Protein AF-A0A938NKF5-F1 (afdb_monomer_lite)

pLDDT: mean 77.31, std 15.61, range [36.34, 95.19]

Secondary structure (DSSP, 8-state):
-----------------THHHHHHHHHHHHHHHHHHHHHHHHHHHTTS-SHHHHTS-STT--S-TT---THHHHHHHHHHHHHHHHHHHHH-SEEEEEETTTTEEEEEETTEEEEEEE-S-----HHHHHHHTSHHHHHHHTSPPPEEEEEESS-------PPPPSSHHHHHHT---------PPPEEEEEETTTEEEEEE-SSPPPHHHHHHHHHHHHHHHHHHHHHHHHHHHTT-PPPP-

Sequence (242 aa):
MAEPRESLRQAPRRAGGRGGLWRWALGLLALLVLALLPVAAAYQLGIREPVAKVLAPAGPEAPDAAAPRGEALRLILDEAFWKARLELSGRGAPCLALDLVDSLALIEVRGVAVRRCRIQAIDRSALLARRLERREFRERLARPFGIVEELATLPKEPIRVEVAPRDTLEAKQLGPRNFEPEAPDLFYILRIDGGLTLDLRQIEPPAEAAKALEDSLRWHSRRTEAWSAFTKLVQRQLPAHP

Radius of gyration: 32.73 Å; chains: 1; bounding box: 51×128×80 Å

Foldseek 3Di:
DDDDDDDPPDDDDPPDPPVPVVVVVVVVVVVVCVVCVVVVVCVVVVVPDDVVVLVPDPDPPPLPPPQDDDPRLVVLLVQLLVLQLQVQLVVQDWDWRADPPQQKIFTDGSSHGPDIDGHPDDDDDPVVVVLSSDPVSSNVSSHHKDFPDKDWPDDPDPPPPDDDDPDPVVVVVVDDDDDDPPPQFTWMWTQIPPGDIDTDGDPPDGDPVNVVVVVVSVVVVVVVVVVVVVVCVVVVPPPDDD

Structure (mmCIF, N/CA/C/O backbone):
data_AF-A0A938NKF5-F1
#
_entry.id   AF-A0A938NKF5-F1
#
loop_
_atom_site.group_PDB
_atom_site.id
_atom_site.type_symbol
_atom_site.label_atom_id
_atom_site.label_alt_id
_atom_site.label_comp_id
_atom_site.label_asym_id
_atom_site.label_entity_id
_atom_site.label_seq_id
_atom_site.pdbx_PDB_ins_code
_atom_site.Cartn_x
_atom_site.Cartn_y
_atom_site.Cartn_z
_atom_site.occupancy
_atom_site.B_iso_or_equiv
_atom_site.auth_seq_id
_atom_site.auth_comp_id
_atom_site.auth_asym_id
_atom_site.auth_atom_id
_atom_site.pdbx_PDB_model_num
ATOM 1 N N . MET A 1 1 ? 0.814 106.930 -43.306 1.00 42.22 1 MET A N 1
ATOM 2 C CA . MET A 1 1 ? 0.027 106.996 -42.057 1.00 42.22 1 MET A CA 1
ATOM 3 C C . MET A 1 1 ? -0.752 105.694 -41.923 1.00 42.22 1 MET A C 1
ATOM 5 O O . MET A 1 1 ? -1.336 105.312 -42.924 1.00 42.22 1 MET A O 1
ATOM 9 N N . ALA A 1 2 ? -0.659 105.063 -40.738 1.00 45.09 2 ALA A N 1
ATOM 10 C CA . ALA A 1 2 ? -1.523 104.042 -40.094 1.00 45.09 2 ALA A CA 1
ATOM 11 C C . ALA A 1 2 ? -2.006 102.833 -40.941 1.00 45.09 2 ALA A C 1
ATOM 13 O O . ALA A 1 2 ? -2.715 103.027 -41.914 1.00 45.09 2 ALA A O 1
ATOM 14 N N . GLU A 1 3 ? -1.584 101.576 -40.723 1.00 46.59 3 GLU A N 1
ATOM 15 C CA . GLU A 1 3 ? -1.880 100.578 -39.647 1.00 46.59 3 GLU A CA 1
ATOM 16 C C . GLU A 1 3 ? -2.517 99.325 -40.330 1.00 46.59 3 GLU A C 1
ATOM 18 O O . GLU A 1 3 ? -2.891 99.424 -41.497 1.00 46.59 3 GLU A O 1
ATOM 23 N N . PRO A 1 4 ? -2.720 98.155 -39.686 1.00 60.59 4 PRO A N 1
ATOM 24 C CA . PRO A 1 4 ? -1.784 97.302 -38.955 1.00 60.59 4 PRO A CA 1
ATOM 25 C C . PRO A 1 4 ? -1.738 95.859 -39.538 1.00 60.59 4 PRO A C 1
ATOM 27 O O . PRO A 1 4 ? -2.669 95.372 -40.174 1.00 60.59 4 PRO A O 1
ATOM 30 N N . ARG A 1 5 ? -0.633 95.135 -39.310 1.00 52.03 5 ARG A N 1
ATOM 31 C CA . ARG A 1 5 ? -0.463 93.719 -39.695 1.00 52.03 5 ARG A CA 1
ATOM 32 C C . ARG A 1 5 ? -1.021 92.794 -38.605 1.00 52.03 5 ARG A C 1
ATOM 34 O O . ARG A 1 5 ? -0.410 92.663 -37.546 1.00 52.03 5 ARG A O 1
ATOM 41 N N . GLU A 1 6 ? -2.135 92.118 -38.884 1.00 57.12 6 GLU A N 1
ATOM 42 C CA . GLU A 1 6 ? -2.657 91.006 -38.079 1.00 57.12 6 GLU A CA 1
ATOM 43 C C . GLU A 1 6 ? -1.712 89.798 -38.149 1.00 57.12 6 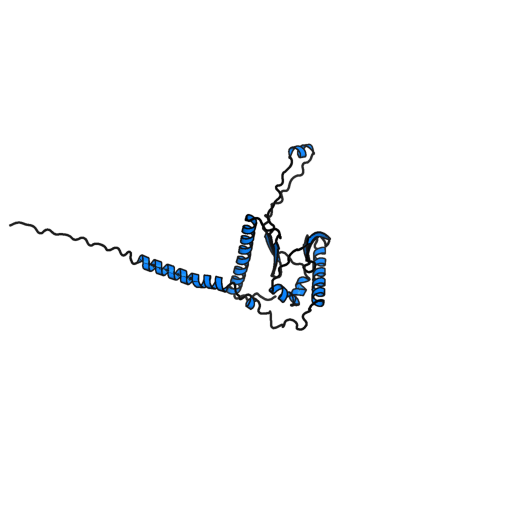GLU A C 1
ATOM 45 O O . GLU A 1 6 ? -1.499 89.182 -39.194 1.00 57.12 6 GLU A O 1
ATOM 50 N N . SER A 1 7 ? -1.120 89.459 -37.006 1.00 55.47 7 SER A N 1
ATOM 51 C CA . SER A 1 7 ? -0.248 88.300 -36.836 1.00 55.47 7 SER A CA 1
ATOM 52 C C . SER A 1 7 ? -1.051 87.118 -36.291 1.00 55.47 7 SER A C 1
ATOM 54 O O . SER A 1 7 ? -1.176 86.913 -35.085 1.00 55.47 7 SER A O 1
ATOM 56 N N . LEU A 1 8 ? -1.582 86.301 -37.202 1.00 55.25 8 LEU A N 1
ATOM 57 C CA . LEU A 1 8 ? -2.125 84.977 -36.891 1.00 55.25 8 LEU A CA 1
ATOM 58 C C . LEU A 1 8 ? -0.989 84.046 -36.435 1.00 55.25 8 LEU A C 1
ATOM 60 O O . LEU A 1 8 ? -0.342 83.367 -37.231 1.00 55.25 8 LEU A O 1
ATOM 64 N N . ARG A 1 9 ? -0.742 84.009 -35.121 1.00 52.16 9 ARG A N 1
ATOM 65 C CA . ARG A 1 9 ? 0.078 82.980 -34.472 1.00 52.16 9 ARG A CA 1
ATOM 66 C C . ARG A 1 9 ? -0.645 81.634 -34.560 1.00 52.16 9 ARG A C 1
ATOM 68 O O . ARG A 1 9 ? -1.523 81.336 -33.757 1.00 52.16 9 ARG A O 1
ATOM 75 N N . GLN A 1 10 ? -0.254 80.805 -35.522 1.00 57.12 10 GLN A N 1
ATOM 76 C CA . GLN A 1 10 ? -0.610 79.388 -35.529 1.00 57.12 10 GLN A CA 1
ATOM 77 C C . GLN A 1 10 ? 0.180 78.663 -34.429 1.00 57.12 10 GLN A C 1
ATOM 79 O O . GLN A 1 10 ? 1.409 78.616 -34.450 1.00 57.12 10 GLN A O 1
ATOM 84 N N . ALA A 1 11 ? -0.533 78.107 -33.450 1.00 58.41 11 ALA A N 1
ATOM 85 C CA . ALA A 1 11 ? 0.041 77.233 -32.433 1.00 58.41 11 ALA A CA 1
ATOM 86 C C . ALA A 1 11 ? 0.381 75.852 -33.037 1.00 58.41 11 ALA A C 1
ATOM 88 O O . ALA A 1 11 ? -0.430 75.299 -33.788 1.00 58.41 11 ALA A O 1
ATOM 89 N N . PRO A 1 12 ? 1.535 75.245 -32.701 1.00 62.09 12 PRO A N 1
ATOM 90 C CA . PRO A 1 12 ? 1.884 73.922 -33.199 1.00 62.09 12 PRO A CA 1
ATOM 91 C C . PRO A 1 12 ? 0.992 72.849 -32.556 1.00 62.09 12 PRO A C 1
ATOM 93 O O . PRO A 1 12 ? 1.054 72.592 -31.351 1.00 62.09 12 PRO A O 1
ATOM 96 N N . ARG A 1 13 ? 0.173 72.182 -33.378 1.00 54.97 13 ARG A N 1
ATOM 97 C CA . ARG A 1 13 ? -0.547 70.958 -33.003 1.00 54.97 13 ARG A CA 1
ATOM 98 C C . ARG A 1 13 ? 0.471 69.852 -32.704 1.00 54.97 13 ARG A C 1
ATOM 100 O O . ARG A 1 13 ? 1.030 69.252 -33.617 1.00 54.97 13 ARG A O 1
ATOM 107 N N . ARG A 1 14 ? 0.699 69.556 -31.421 1.00 54.12 14 ARG A N 1
ATOM 108 C CA . ARG A 1 14 ? 1.416 68.346 -30.988 1.00 54.12 14 ARG A CA 1
ATOM 109 C C . ARG A 1 14 ? 0.570 67.117 -31.330 1.00 54.12 14 ARG A C 1
ATOM 111 O O . ARG A 1 14 ? -0.369 66.782 -30.613 1.00 54.12 14 ARG A O 1
ATOM 118 N N . ALA A 1 15 ? 0.907 66.447 -32.429 1.00 57.97 15 ALA A N 1
ATOM 119 C CA . ALA A 1 15 ? 0.403 65.119 -32.752 1.00 57.97 15 ALA A CA 1
ATOM 120 C C . ALA A 1 15 ? 0.966 64.112 -31.731 1.00 57.97 15 ALA A C 1
ATOM 122 O O . ALA A 1 15 ? 2.129 63.719 -31.789 1.00 57.97 15 ALA A O 1
ATOM 123 N N . GLY A 1 16 ? 0.150 63.751 -30.739 1.00 57.25 16 GLY A N 1
ATOM 124 C CA . GLY A 1 16 ? 0.502 62.778 -29.708 1.00 57.25 16 GLY A CA 1
ATOM 125 C C . GLY A 1 16 ? 0.668 61.375 -30.293 1.00 57.25 16 GLY A C 1
ATOM 126 O O . GLY A 1 16 ? -0.296 60.766 -30.758 1.00 57.25 16 GLY A O 1
ATOM 127 N N . GLY A 1 17 ? 1.895 60.854 -30.244 1.00 61.59 17 GLY A N 1
ATOM 128 C CA . GLY A 1 17 ? 2.278 59.520 -30.706 1.00 61.59 17 GLY A CA 1
ATOM 129 C C . GLY A 1 17 ? 1.694 58.383 -29.862 1.00 61.59 17 GLY A C 1
ATOM 130 O O . GLY A 1 17 ? 2.400 57.760 -29.077 1.00 61.59 17 GLY A O 1
ATOM 131 N N . ARG A 1 18 ? 0.412 58.054 -30.062 1.00 59.78 18 ARG A N 1
ATOM 132 C CA . ARG A 1 18 ? -0.216 56.839 -29.498 1.00 59.78 18 ARG A CA 1
ATOM 133 C C . ARG A 1 18 ? 0.175 55.544 -30.227 1.00 59.78 18 ARG A C 1
ATOM 135 O O . ARG A 1 18 ? -0.069 54.461 -29.707 1.00 59.78 18 ARG A O 1
ATOM 142 N N . GLY A 1 19 ? 0.827 55.635 -31.390 1.00 61.00 19 GLY A N 1
ATOM 143 C CA . GLY A 1 19 ? 1.237 54.471 -32.190 1.00 61.00 19 GLY A CA 1
ATOM 144 C C . GLY A 1 19 ? 2.423 53.673 -31.628 1.00 61.00 19 GLY A C 1
ATOM 145 O O . GLY A 1 19 ? 2.645 52.541 -32.047 1.00 61.00 19 GLY A O 1
ATOM 146 N N . GLY A 1 20 ? 3.184 54.229 -30.677 1.00 69.31 20 GLY A N 1
ATOM 147 C CA . GLY A 1 20 ? 4.332 53.538 -30.079 1.00 69.31 20 GLY A CA 1
ATOM 148 C C . GLY A 1 20 ? 3.922 52.436 -29.101 1.00 69.31 20 GLY A C 1
ATOM 149 O O . GLY A 1 20 ? 4.408 51.313 -29.194 1.00 69.31 20 GLY A O 1
ATOM 150 N N . LEU A 1 21 ? 2.981 52.732 -28.202 1.00 76.12 21 LEU A N 1
ATOM 151 C CA . LEU A 1 21 ? 2.588 51.838 -27.102 1.00 76.12 21 LEU A CA 1
ATOM 152 C C . LEU A 1 21 ? 2.004 50.502 -27.586 1.00 76.12 21 LEU A C 1
ATOM 154 O O . LEU A 1 21 ? 2.306 49.457 -27.017 1.00 76.12 21 LEU A O 1
ATOM 158 N N . TRP A 1 22 ? 1.239 50.515 -28.680 1.00 80.25 22 TRP A N 1
ATOM 159 C CA . TRP A 1 22 ? 0.664 49.298 -29.263 1.00 80.25 22 TRP A CA 1
ATOM 160 C C . TRP A 1 22 ? 1.719 48.341 -29.831 1.00 80.25 22 TRP A C 1
ATOM 162 O O . TRP A 1 22 ? 1.562 47.125 -29.736 1.00 80.25 22 TRP A O 1
ATOM 172 N N . ARG A 1 23 ? 2.826 48.870 -30.369 1.00 84.19 23 ARG A N 1
ATOM 173 C CA . ARG A 1 23 ? 3.926 48.043 -30.894 1.00 84.19 23 ARG A CA 1
ATOM 174 C C . ARG A 1 23 ? 4.676 47.335 -29.765 1.00 84.19 23 ARG A C 1
ATOM 176 O O . ARG A 1 23 ? 5.036 46.173 -29.915 1.00 84.19 23 ARG A O 1
ATOM 183 N N . TRP A 1 24 ? 4.841 48.001 -28.621 1.00 86.00 24 TRP A N 1
ATOM 184 C CA . TRP A 1 24 ? 5.441 47.399 -27.427 1.00 86.00 24 TRP A CA 1
ATOM 185 C C . TRP A 1 24 ? 4.532 46.350 -26.780 1.00 86.00 24 TRP A C 1
ATOM 187 O O . TRP A 1 24 ? 5.012 45.280 -26.411 1.00 86.00 24 TRP A O 1
ATOM 197 N N . ALA A 1 25 ? 3.222 46.608 -26.705 1.00 87.38 25 ALA A N 1
ATOM 198 C CA . ALA A 1 25 ? 2.257 45.650 -26.166 1.00 87.38 25 ALA A CA 1
ATOM 199 C C . ALA A 1 25 ? 2.187 44.356 -27.000 1.00 87.38 25 ALA A C 1
ATOM 201 O O . ALA A 1 25 ? 2.213 43.261 -26.441 1.00 87.38 25 ALA A O 1
ATOM 202 N N . LEU A 1 26 ? 2.175 44.471 -28.334 1.00 91.69 26 LEU A N 1
ATOM 203 C CA . LEU A 1 26 ? 2.216 43.314 -29.236 1.00 91.69 26 LEU A CA 1
ATOM 204 C C . LEU A 1 26 ? 3.535 42.538 -29.123 1.00 91.69 26 LEU A C 1
ATOM 206 O O . LEU A 1 26 ? 3.519 41.308 -29.128 1.00 91.69 26 LEU A O 1
ATOM 210 N N . GLY A 1 27 ? 4.661 43.241 -28.966 1.00 92.69 27 GLY A N 1
ATOM 211 C CA . GLY A 1 27 ? 5.963 42.612 -28.737 1.00 92.69 27 GLY A CA 1
ATOM 212 C C . GLY A 1 27 ? 6.001 41.794 -27.444 1.00 92.69 27 GLY A C 1
ATOM 213 O O . GLY A 1 27 ? 6.431 40.645 -27.461 1.00 92.69 27 GLY A O 1
ATOM 214 N N . LEU A 1 28 ? 5.488 42.347 -26.341 1.00 92.81 28 LEU A N 1
ATOM 215 C CA . LEU A 1 28 ? 5.396 41.653 -25.051 1.00 92.81 28 LEU A CA 1
ATOM 216 C C . LEU A 1 28 ? 4.473 40.433 -25.107 1.00 92.81 28 LEU A C 1
ATOM 218 O O . LEU A 1 28 ? 4.832 39.379 -24.585 1.00 92.81 28 LEU A O 1
ATOM 222 N N . LEU A 1 29 ? 3.319 40.547 -25.771 1.00 93.81 29 LEU A N 1
ATOM 223 C CA . LEU A 1 29 ? 2.393 39.428 -25.943 1.00 93.81 29 LEU A CA 1
ATOM 224 C C . LEU A 1 29 ? 3.037 38.293 -26.753 1.00 93.81 29 LEU A C 1
ATOM 226 O O . LEU A 1 29 ? 2.958 37.136 -26.351 1.00 93.81 29 LEU A O 1
ATOM 230 N N . ALA A 1 30 ? 3.715 38.615 -27.858 1.00 93.00 30 ALA A N 1
ATOM 231 C CA . ALA A 1 30 ? 4.409 37.624 -28.677 1.00 93.00 30 ALA A CA 1
ATOM 232 C C . ALA A 1 30 ? 5.522 36.913 -27.892 1.00 93.00 30 ALA A C 1
ATOM 234 O O . ALA A 1 30 ? 5.669 35.698 -27.997 1.00 93.00 30 ALA A O 1
ATOM 235 N N . LEU A 1 31 ? 6.263 37.648 -27.059 1.00 93.19 31 LEU A N 1
ATOM 236 C CA . LEU A 1 31 ? 7.330 37.097 -26.22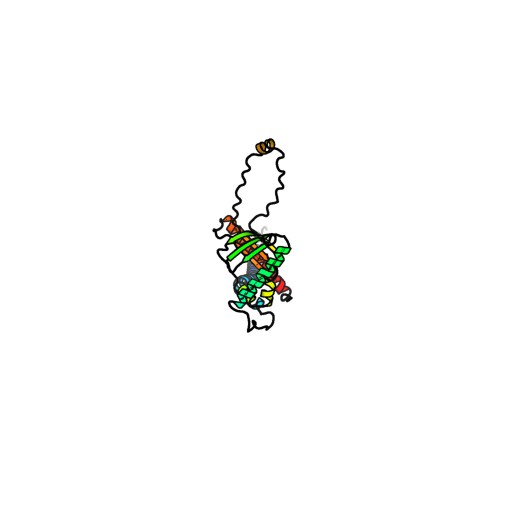1 1.00 93.19 31 LEU A CA 1
ATOM 237 C C . LEU A 1 31 ? 6.769 36.196 -25.110 1.00 93.19 31 LEU A C 1
ATOM 239 O O . LEU A 1 31 ? 7.326 35.138 -24.832 1.00 93.19 31 LEU A O 1
ATOM 243 N N . LEU A 1 32 ? 5.624 36.567 -24.535 1.00 93.00 32 LEU A N 1
ATOM 244 C CA . LEU A 1 32 ? 4.921 35.773 -23.528 1.00 93.00 32 LEU A CA 1
ATOM 245 C C . LEU A 1 32 ? 4.334 34.487 -24.132 1.00 93.00 32 LEU A C 1
ATOM 247 O O . LEU A 1 32 ? 4.483 33.416 -23.550 1.00 93.00 32 LEU A O 1
ATOM 251 N N . VAL A 1 33 ? 3.748 34.558 -25.332 1.00 92.00 33 VAL A N 1
ATOM 252 C CA . VAL A 1 33 ? 3.285 33.374 -26.076 1.00 92.00 33 VAL A CA 1
ATOM 253 C C . VAL A 1 33 ? 4.461 32.467 -26.440 1.00 92.00 33 VAL A C 1
ATOM 255 O O . VAL A 1 33 ? 4.372 31.261 -26.229 1.00 92.00 33 VAL A O 1
ATOM 258 N N . LEU A 1 34 ? 5.580 33.024 -26.913 1.00 93.31 34 LEU A N 1
ATOM 259 C CA . LEU A 1 34 ? 6.784 32.256 -27.243 1.00 93.31 34 LEU A CA 1
ATOM 260 C C . LEU A 1 34 ? 7.393 31.579 -26.004 1.00 93.31 34 LEU A C 1
ATOM 262 O O . LEU A 1 34 ? 7.865 30.450 -26.102 1.00 93.31 34 LEU A O 1
ATOM 266 N N . ALA A 1 35 ? 7.341 32.230 -24.838 1.00 86.00 35 ALA A N 1
ATOM 267 C CA . ALA A 1 35 ? 7.795 31.663 -23.568 1.00 86.00 35 ALA A CA 1
ATOM 268 C C . ALA A 1 35 ? 6.852 30.572 -23.026 1.00 86.00 35 ALA A C 1
ATOM 270 O O . ALA A 1 35 ? 7.311 29.613 -22.407 1.00 86.00 35 ALA A O 1
ATOM 271 N N . LEU A 1 36 ? 5.543 30.680 -23.279 1.00 89.12 36 LEU A N 1
ATOM 272 C CA . LEU A 1 36 ? 4.549 29.678 -22.876 1.00 89.12 36 LEU A CA 1
ATOM 273 C C . LEU A 1 36 ? 4.463 28.486 -23.836 1.00 89.12 36 LEU A C 1
ATOM 275 O O . LEU A 1 36 ? 4.064 27.402 -23.418 1.00 89.12 36 LEU A O 1
ATOM 279 N N . LEU A 1 37 ? 4.855 28.649 -25.099 1.00 88.81 37 LEU A N 1
ATOM 280 C CA . LEU A 1 37 ? 4.826 27.594 -26.113 1.00 88.81 37 LEU A CA 1
ATOM 281 C C . LEU A 1 37 ? 5.621 26.331 -25.725 1.00 88.81 37 LEU A C 1
ATOM 283 O O . LEU A 1 37 ? 5.056 25.245 -25.844 1.00 88.81 37 LEU A O 1
ATOM 287 N N . PRO A 1 38 ? 6.863 26.406 -25.199 1.00 77.88 38 PRO A N 1
ATOM 288 C CA . PRO A 1 38 ? 7.573 25.221 -24.721 1.00 77.88 38 PRO A CA 1
ATOM 289 C C . PRO A 1 38 ? 6.936 24.621 -23.463 1.00 77.88 38 PRO A C 1
ATOM 291 O O . PRO A 1 38 ? 7.005 23.410 -23.286 1.00 77.88 38 PRO A O 1
ATOM 294 N N . VAL A 1 39 ? 6.274 25.420 -22.616 1.00 79.69 39 VAL A N 1
ATOM 295 C CA . VAL A 1 39 ? 5.549 24.921 -21.433 1.00 79.69 39 VAL A CA 1
ATOM 296 C C . VAL A 1 39 ? 4.303 24.145 -21.858 1.00 79.69 39 VAL A C 1
ATOM 298 O O . VAL A 1 39 ? 4.078 23.041 -21.373 1.00 79.69 39 VAL A O 1
ATOM 301 N N . ALA A 1 40 ? 3.528 24.672 -22.806 1.00 79.31 40 ALA A N 1
ATOM 302 C CA . ALA A 1 40 ? 2.361 23.999 -23.368 1.00 79.31 40 ALA A CA 1
ATOM 303 C C . ALA A 1 40 ? 2.755 22.761 -24.190 1.00 79.31 40 ALA A C 1
ATOM 305 O O . ALA A 1 40 ? 2.121 21.716 -24.063 1.00 79.31 40 ALA A O 1
ATOM 306 N N . ALA A 1 41 ? 3.836 22.840 -24.973 1.00 76.31 41 ALA A N 1
ATOM 307 C CA . ALA A 1 41 ? 4.392 21.697 -25.689 1.00 76.31 41 ALA A CA 1
ATOM 308 C C . ALA A 1 41 ? 4.893 20.624 -24.713 1.00 76.31 41 ALA A C 1
ATOM 310 O O . ALA A 1 41 ? 4.587 19.455 -24.907 1.00 76.31 41 ALA A O 1
ATOM 311 N N . ALA A 1 42 ? 5.572 20.997 -23.624 1.00 67.62 42 ALA A N 1
ATOM 312 C CA . ALA A 1 42 ? 5.948 20.073 -22.555 1.00 67.62 42 ALA A CA 1
ATOM 313 C C . ALA A 1 42 ? 4.728 19.502 -21.819 1.00 67.62 42 ALA A C 1
ATOM 315 O O . ALA A 1 42 ? 4.775 18.362 -21.376 1.00 67.62 42 ALA A O 1
ATOM 316 N N . TYR A 1 43 ? 3.621 20.240 -21.727 1.00 73.12 43 TYR A N 1
ATOM 317 C CA . TYR A 1 43 ? 2.368 19.740 -21.161 1.00 73.12 43 TYR A CA 1
ATOM 318 C C . TYR A 1 43 ? 1.682 18.723 -22.088 1.00 73.12 43 TYR A C 1
ATOM 320 O O . TYR A 1 43 ? 1.176 17.706 -21.621 1.00 73.12 43 TYR A O 1
ATOM 328 N N . GLN A 1 44 ? 1.705 18.955 -23.407 1.00 68.50 44 GLN A N 1
ATOM 329 C CA . GLN A 1 44 ? 1.125 18.038 -24.396 1.00 68.50 44 GLN A CA 1
ATOM 330 C C . GLN A 1 44 ? 2.009 16.812 -24.673 1.00 68.50 44 GLN A C 1
ATOM 332 O O . GLN A 1 44 ? 1.497 15.701 -24.798 1.00 68.50 44 GLN A O 1
ATOM 337 N N . LEU A 1 45 ? 3.332 16.983 -24.726 1.00 58.03 45 LEU A N 1
ATOM 338 C CA . LEU A 1 45 ? 4.305 15.895 -24.898 1.00 58.03 45 LEU A CA 1
ATOM 339 C C . LEU A 1 45 ? 4.577 15.151 -23.578 1.00 58.03 45 LEU A C 1
ATOM 341 O O . LEU A 1 45 ? 4.850 13.953 -23.590 1.00 58.03 45 LEU A O 1
ATOM 345 N N . GLY A 1 46 ? 4.429 15.816 -22.430 1.00 49.94 46 GLY A N 1
ATOM 346 C CA . GLY A 1 46 ? 4.685 15.271 -21.091 1.00 49.94 46 GLY A CA 1
ATOM 347 C C . GLY A 1 46 ? 3.665 14.249 -20.585 1.00 49.94 46 GLY A C 1
ATOM 348 O O . GLY A 1 46 ? 3.863 13.697 -19.506 1.00 49.94 46 GLY A O 1
ATOM 349 N N . ILE A 1 47 ? 2.611 13.948 -21.354 1.00 53.31 47 ILE A N 1
ATOM 350 C CA . ILE A 1 47 ? 1.648 12.875 -21.041 1.00 53.31 47 ILE A CA 1
ATOM 351 C C . ILE A 1 47 ? 1.927 11.597 -21.867 1.00 53.31 47 ILE A C 1
ATOM 353 O O . ILE A 1 47 ? 1.306 10.564 -21.626 1.00 53.31 47 ILE A O 1
ATOM 357 N N . ARG A 1 48 ? 2.899 11.592 -22.800 1.00 46.16 48 ARG A N 1
ATOM 358 C CA . ARG A 1 48 ? 3.190 10.415 -23.652 1.00 46.16 48 ARG A CA 1
ATOM 359 C C . ARG A 1 48 ? 4.648 9.922 -23.680 1.00 46.16 48 ARG A C 1
ATOM 361 O O . ARG A 1 48 ? 5.019 9.241 -24.622 1.00 46.16 48 ARG A O 1
ATOM 368 N N . GLU A 1 49 ? 5.384 10.139 -22.584 1.00 47.12 49 GLU A N 1
ATOM 369 C CA . GLU A 1 49 ? 6.679 9.524 -22.185 1.00 47.12 49 GLU A CA 1
ATOM 370 C C . GLU A 1 49 ? 7.927 10.429 -22.251 1.00 47.12 49 GLU A C 1
ATOM 372 O O . GLU A 1 49 ? 8.164 11.120 -23.239 1.00 47.12 49 GLU A O 1
ATOM 377 N N . PRO A 1 50 ? 8.732 10.435 -21.161 1.00 44.12 50 PRO A N 1
ATOM 378 C CA . PRO A 1 50 ? 9.729 9.382 -20.950 1.00 44.12 50 PRO A CA 1
ATOM 379 C C . PRO A 1 50 ? 9.669 8.755 -19.544 1.00 44.12 50 PRO A C 1
ATOM 381 O O . PRO A 1 50 ? 10.666 8.741 -18.824 1.00 44.12 50 PRO A O 1
ATOM 384 N N . VAL A 1 51 ? 8.539 8.149 -19.159 1.00 48.34 51 VAL A N 1
ATOM 385 C CA . VAL A 1 51 ? 8.593 7.132 -18.091 1.00 48.34 51 VAL A CA 1
ATOM 386 C C . VAL A 1 51 ? 9.379 5.912 -18.588 1.00 48.34 51 VAL A C 1
ATOM 388 O O . VAL A 1 51 ? 10.145 5.357 -17.810 1.00 48.34 51 VAL A O 1
ATOM 391 N N . ALA A 1 52 ? 9.348 5.584 -19.889 1.00 44.78 52 ALA A N 1
ATOM 392 C CA . ALA A 1 52 ? 10.184 4.533 -20.480 1.00 44.78 52 ALA A CA 1
ATOM 393 C C . ALA A 1 52 ? 11.706 4.730 -20.346 1.00 44.78 52 ALA A C 1
ATOM 395 O O . ALA A 1 52 ? 12.429 3.738 -20.356 1.00 44.78 52 ALA A O 1
ATOM 396 N N . LYS A 1 53 ? 12.222 5.960 -20.186 1.00 41.16 53 LYS A N 1
ATOM 397 C CA . LYS A 1 53 ? 13.678 6.198 -20.043 1.00 41.16 53 LYS A CA 1
ATOM 398 C C . LYS A 1 53 ? 14.157 6.309 -18.594 1.00 41.16 53 LYS A C 1
ATOM 400 O O . LYS A 1 53 ? 15.310 5.997 -18.326 1.00 41.16 53 LYS A O 1
ATOM 405 N N . VAL A 1 54 ? 13.262 6.626 -17.655 1.00 45.00 54 VAL A N 1
ATOM 406 C CA . VAL A 1 54 ? 13.449 6.313 -16.219 1.00 45.00 54 VAL A CA 1
ATOM 407 C C . VAL A 1 54 ? 13.309 4.795 -15.974 1.00 45.00 54 VAL A C 1
ATOM 409 O O . VAL A 1 54 ? 13.725 4.277 -14.943 1.00 45.00 54 VAL A O 1
ATOM 412 N N . LEU A 1 55 ? 12.776 4.073 -16.968 1.00 47.84 55 LEU A N 1
ATOM 413 C CA . LEU A 1 55 ? 12.694 2.617 -17.078 1.00 47.84 55 LEU A CA 1
ATOM 414 C C . LEU A 1 55 ? 13.837 1.966 -17.875 1.00 47.84 55 LEU A C 1
ATOM 416 O O . LEU A 1 55 ? 13.699 0.812 -18.285 1.00 47.84 55 LEU A O 1
ATOM 420 N N . ALA A 1 56 ? 14.965 2.648 -18.088 1.00 38.81 56 ALA A N 1
ATOM 421 C CA . ALA A 1 56 ? 16.171 1.916 -18.457 1.00 38.81 56 ALA A CA 1
ATOM 422 C C . ALA A 1 56 ? 16.503 0.960 -17.291 1.00 38.81 56 ALA A C 1
ATOM 424 O O . ALA A 1 56 ? 16.560 1.410 -16.142 1.00 38.81 56 ALA A O 1
ATOM 425 N N . PRO A 1 57 ? 16.619 -0.357 -17.532 1.00 42.97 57 PRO A N 1
ATOM 426 C CA . PRO A 1 57 ? 16.931 -1.304 -16.475 1.00 42.97 57 PRO A CA 1
ATOM 427 C C . PRO A 1 57 ? 18.237 -0.889 -15.795 1.00 42.97 57 PRO A C 1
ATOM 429 O O . PRO A 1 57 ? 19.197 -0.506 -16.459 1.00 42.97 57 PRO A O 1
ATOM 432 N N . ALA A 1 58 ? 18.236 -0.929 -14.462 1.00 46.84 58 ALA A N 1
ATOM 433 C CA . ALA A 1 58 ? 19.455 -0.992 -13.674 1.00 46.84 58 ALA A CA 1
ATOM 434 C C . ALA A 1 58 ? 20.341 -2.095 -14.273 1.00 46.84 58 ALA A C 1
ATOM 436 O O . ALA A 1 58 ? 19.985 -3.263 -14.181 1.00 46.84 58 ALA A O 1
ATOM 437 N N . GLY A 1 59 ? 21.407 -1.699 -14.971 1.00 48.44 59 GLY A N 1
ATOM 438 C CA . GLY A 1 59 ? 22.333 -2.600 -15.655 1.00 48.44 59 GLY A CA 1
ATOM 439 C C . GLY A 1 59 ? 21.724 -3.467 -16.776 1.00 48.44 59 GLY A C 1
ATOM 440 O O . GLY A 1 59 ? 20.512 -3.666 -16.870 1.00 48.44 59 GLY A O 1
ATOM 441 N N . PRO A 1 60 ? 22.564 -4.039 -17.652 1.00 46.56 60 PRO A N 1
ATOM 442 C CA . PRO A 1 60 ? 22.195 -5.173 -18.487 1.00 46.56 60 PRO A CA 1
ATOM 443 C C . PRO A 1 60 ? 22.171 -6.457 -17.643 1.00 46.56 60 PRO A C 1
ATOM 445 O O . PRO A 1 60 ? 22.741 -7.466 -18.042 1.00 46.56 60 PRO A O 1
ATOM 448 N N . GLU A 1 61 ? 21.532 -6.449 -16.473 1.00 51.31 61 GLU A N 1
ATOM 449 C CA . GLU A 1 61 ? 21.071 -7.714 -15.918 1.00 51.31 61 GLU A CA 1
ATOM 450 C C . GLU A 1 61 ? 19.763 -8.003 -16.633 1.00 51.31 61 GLU A C 1
ATOM 452 O O . GLU A 1 61 ? 18.716 -7.400 -16.380 1.00 51.31 61 GLU A O 1
ATOM 457 N N . ALA A 1 62 ? 19.885 -8.839 -17.667 1.00 53.09 62 ALA A N 1
ATOM 458 C CA . ALA A 1 62 ? 18.756 -9.388 -18.388 1.00 53.09 62 ALA A CA 1
ATOM 459 C C . ALA A 1 62 ? 17.679 -9.814 -17.375 1.00 53.09 62 ALA A C 1
ATOM 461 O O . ALA A 1 62 ? 18.042 -10.285 -16.294 1.00 53.09 62 ALA A O 1
ATOM 462 N N . PRO A 1 63 ? 16.372 -9.670 -17.688 1.00 54.00 63 PRO A N 1
ATOM 463 C CA . PRO A 1 63 ? 15.360 -10.376 -16.910 1.00 54.00 63 PRO A CA 1
ATOM 464 C C . PRO A 1 63 ? 15.864 -11.804 -16.767 1.00 54.00 63 PRO A C 1
ATOM 466 O O . PRO A 1 63 ? 16.164 -12.414 -17.798 1.00 54.00 63 PRO A O 1
ATOM 469 N N . ASP A 1 64 ? 16.076 -12.248 -15.520 1.00 56.91 64 ASP A N 1
ATOM 470 C CA . ASP A 1 64 ? 16.676 -13.547 -15.223 1.00 56.91 64 ASP A CA 1
ATOM 471 C C . ASP A 1 64 ? 16.073 -14.534 -16.218 1.00 56.91 64 ASP A C 1
ATOM 473 O O . ASP A 1 64 ? 14.849 -14.675 -16.281 1.00 56.91 64 ASP A O 1
ATOM 477 N N . ALA A 1 65 ? 16.884 -15.150 -17.082 1.00 58.94 65 ALA A N 1
ATOM 478 C CA . ALA A 1 65 ? 16.339 -16.038 -18.113 1.00 58.94 65 ALA A CA 1
ATOM 479 C C . ALA A 1 65 ? 15.538 -17.194 -17.469 1.00 58.94 65 ALA A C 1
ATOM 481 O O . ALA A 1 65 ? 14.675 -17.797 -18.104 1.00 58.94 65 ALA A O 1
ATOM 482 N N . ALA A 1 66 ? 15.787 -17.429 -16.174 1.00 66.75 66 ALA A N 1
ATOM 483 C CA . ALA A 1 66 ? 15.085 -18.322 -15.267 1.00 66.75 66 ALA A CA 1
ATOM 484 C C . ALA A 1 66 ? 14.125 -17.602 -14.290 1.00 66.75 66 ALA A C 1
ATOM 486 O O . ALA A 1 66 ? 13.895 -18.096 -13.185 1.00 66.75 66 ALA A O 1
ATOM 487 N N . ALA A 1 67 ? 13.576 -16.434 -14.642 1.00 69.94 67 ALA A N 1
ATOM 488 C CA . ALA A 1 67 ? 12.626 -15.732 -13.788 1.00 69.94 67 ALA A CA 1
ATOM 489 C C . ALA A 1 67 ? 11.472 -16.688 -13.444 1.00 69.94 67 ALA A C 1
ATOM 491 O O . ALA A 1 67 ? 10.886 -17.287 -14.354 1.00 69.94 67 ALA A O 1
ATOM 492 N N . PRO A 1 68 ? 11.146 -16.862 -12.152 1.00 76.38 68 PRO A N 1
ATOM 493 C CA . PRO A 1 68 ? 10.105 -17.786 -11.744 1.00 76.38 68 PRO A CA 1
ATOM 494 C C . PRO A 1 68 ? 8.782 -17.347 -12.376 1.00 76.38 68 PRO A C 1
ATOM 496 O O . PRO A 1 68 ? 8.413 -16.173 -12.328 1.00 76.38 68 PRO A O 1
ATOM 499 N N . ARG A 1 69 ? 8.079 -18.292 -13.003 1.00 80.50 69 ARG A N 1
ATOM 500 C CA . ARG A 1 69 ? 6.785 -18.069 -13.662 1.00 80.50 69 ARG A CA 1
ATOM 501 C C . ARG A 1 69 ? 5.736 -19.001 -13.074 1.00 80.50 69 ARG A C 1
ATOM 503 O O . ARG A 1 69 ? 6.061 -20.069 -12.562 1.00 80.50 69 ARG A O 1
ATOM 510 N N . GLY A 1 70 ? 4.475 -18.588 -13.172 1.00 86.12 70 GLY A N 1
ATOM 511 C CA . GLY A 1 70 ? 3.338 -19.386 -12.716 1.00 86.12 70 GLY A CA 1
ATOM 512 C C . GLY A 1 70 ? 3.422 -19.712 -11.225 1.00 86.12 70 GLY A C 1
ATOM 513 O O . GLY A 1 70 ? 3.531 -18.815 -10.390 1.00 86.12 70 GLY A O 1
ATOM 514 N N . GLU A 1 71 ? 3.380 -21.000 -10.903 1.00 87.50 71 GLU A N 1
ATOM 515 C CA . GLU A 1 71 ? 3.317 -21.510 -9.531 1.00 87.50 71 GLU A CA 1
ATOM 516 C C . GLU A 1 71 ? 4.561 -21.180 -8.697 1.00 87.50 71 GLU A C 1
ATOM 518 O O . GLU A 1 71 ? 4.433 -20.776 -7.546 1.00 87.50 71 GLU A O 1
ATOM 523 N N . ALA A 1 72 ? 5.759 -21.241 -9.284 1.00 88.56 72 ALA A N 1
ATOM 524 C CA . ALA A 1 72 ? 6.991 -20.907 -8.568 1.00 88.56 72 ALA A CA 1
ATOM 525 C C . ALA A 1 72 ? 6.998 -19.447 -8.089 1.00 88.56 72 ALA A C 1
ATOM 527 O O . ALA A 1 72 ? 7.403 -19.154 -6.967 1.00 88.56 72 ALA A O 1
ATOM 528 N N . LEU A 1 73 ? 6.511 -18.523 -8.926 1.00 87.31 73 LEU A N 1
ATOM 529 C CA . LEU A 1 73 ? 6.391 -17.117 -8.542 1.00 87.31 73 LEU A CA 1
ATOM 530 C C . LEU A 1 73 ? 5.380 -16.944 -7.410 1.00 87.31 73 LEU A C 1
ATOM 532 O O . LEU A 1 73 ? 5.638 -16.187 -6.480 1.00 87.31 73 LEU A O 1
ATOM 536 N N . ARG A 1 74 ? 4.251 -17.655 -7.484 1.00 88.38 74 ARG A N 1
ATOM 537 C CA . ARG A 1 74 ? 3.224 -17.631 -6.443 1.00 88.38 74 ARG A CA 1
ATOM 538 C C . ARG A 1 74 ? 3.788 -18.087 -5.098 1.00 88.38 74 ARG A C 1
ATOM 540 O O . ARG A 1 74 ? 3.659 -17.348 -4.136 1.00 88.38 74 ARG A O 1
ATOM 547 N N . LEU A 1 75 ? 4.489 -19.219 -5.054 1.00 91.06 75 LEU A N 1
ATOM 548 C CA . LEU A 1 75 ? 5.096 -19.735 -3.821 1.00 91.06 75 LEU A CA 1
ATOM 549 C C . LEU A 1 75 ? 6.109 -18.757 -3.212 1.00 91.06 75 LEU A C 1
ATOM 551 O O . LEU A 1 75 ? 6.119 -18.566 -2.001 1.00 91.06 75 LEU A O 1
ATOM 555 N N . ILE A 1 76 ? 6.921 -18.095 -4.044 1.00 90.56 76 ILE A N 1
ATOM 556 C CA . ILE A 1 76 ? 7.871 -17.071 -3.580 1.00 90.56 76 ILE A CA 1
ATOM 557 C C . ILE A 1 76 ? 7.136 -15.865 -2.980 1.00 90.56 76 ILE A C 1
ATOM 559 O O . ILE A 1 76 ? 7.572 -15.316 -1.969 1.00 90.56 76 ILE A O 1
ATOM 563 N N . LEU A 1 77 ? 6.035 -15.429 -3.599 1.00 90.25 77 LEU A N 1
ATOM 564 C CA . LEU A 1 77 ? 5.231 -14.315 -3.093 1.00 90.25 77 LEU A CA 1
ATOM 565 C C . LEU A 1 77 ? 4.486 -14.688 -1.809 1.00 90.25 77 LEU A C 1
ATOM 567 O O . LEU A 1 77 ? 4.453 -13.876 -0.888 1.00 90.25 77 LEU A O 1
ATOM 571 N N . ASP A 1 78 ? 3.957 -15.907 -1.723 1.00 91.50 78 ASP A N 1
ATOM 572 C CA . ASP A 1 78 ? 3.307 -16.426 -0.521 1.00 91.50 78 ASP A CA 1
ATOM 573 C C . ASP A 1 78 ? 4.319 -16.504 0.632 1.00 91.50 78 ASP A C 1
ATOM 575 O O . ASP A 1 78 ? 4.062 -16.013 1.730 1.00 91.50 78 ASP A O 1
ATOM 579 N N . GLU A 1 79 ? 5.516 -17.040 0.384 1.00 93.38 79 GLU A N 1
ATOM 580 C CA . GLU A 1 79 ? 6.596 -17.076 1.373 1.00 93.38 79 GLU A CA 1
ATOM 581 C C . GLU A 1 79 ? 6.985 -15.665 1.843 1.00 93.38 79 GLU A C 1
ATOM 583 O O . GLU A 1 79 ? 7.122 -15.423 3.046 1.00 93.38 79 GLU A O 1
ATOM 588 N N . ALA A 1 80 ? 7.135 -14.721 0.909 1.00 92.25 80 ALA A N 1
ATOM 589 C CA . ALA A 1 80 ? 7.430 -13.326 1.219 1.00 92.25 80 ALA A CA 1
ATOM 590 C C . ALA A 1 80 ? 6.321 -12.688 2.076 1.00 92.25 80 ALA A C 1
ATOM 592 O O . ALA A 1 80 ? 6.615 -12.044 3.085 1.00 92.25 80 ALA A O 1
ATOM 593 N N . PHE A 1 81 ? 5.055 -12.927 1.731 1.00 92.12 81 PHE A N 1
ATOM 594 C CA . PHE A 1 81 ? 3.902 -12.451 2.488 1.00 92.12 81 PHE A CA 1
ATOM 595 C C . PHE A 1 81 ? 3.915 -12.970 3.931 1.00 92.12 81 PHE A C 1
ATOM 597 O O . PHE A 1 81 ? 3.800 -12.185 4.876 1.00 92.12 81 PHE A O 1
ATOM 604 N N . TRP A 1 82 ? 4.121 -14.276 4.124 1.00 92.75 82 TRP A N 1
ATOM 605 C CA . TRP A 1 82 ? 4.164 -14.874 5.460 1.00 92.75 82 TRP A CA 1
ATOM 606 C C . TRP A 1 82 ? 5.348 -14.377 6.291 1.00 92.75 82 TRP A C 1
ATOM 608 O O . TRP A 1 82 ? 5.183 -14.125 7.486 1.00 92.75 82 TRP A O 1
ATOM 618 N N . LYS A 1 83 ? 6.516 -14.165 5.673 1.00 93.50 83 LYS A N 1
ATOM 619 C CA . LYS A 1 83 ? 7.686 -13.565 6.335 1.00 93.50 83 LYS A CA 1
ATOM 620 C C . LYS A 1 83 ? 7.401 -12.145 6.824 1.00 93.50 83 LYS A C 1
ATOM 622 O O . LYS A 1 83 ? 7.618 -11.857 8.002 1.00 93.50 83 LYS A O 1
ATOM 627 N N . ALA A 1 84 ? 6.848 -11.291 5.963 1.00 91.81 84 ALA A N 1
ATOM 628 C CA . ALA A 1 84 ? 6.505 -9.917 6.325 1.00 91.81 84 ALA A CA 1
ATOM 629 C C . ALA A 1 84 ? 5.450 -9.870 7.445 1.00 91.81 84 ALA A C 1
ATOM 631 O O . ALA A 1 84 ? 5.562 -9.088 8.393 1.00 91.81 84 ALA A O 1
ATOM 632 N N . AR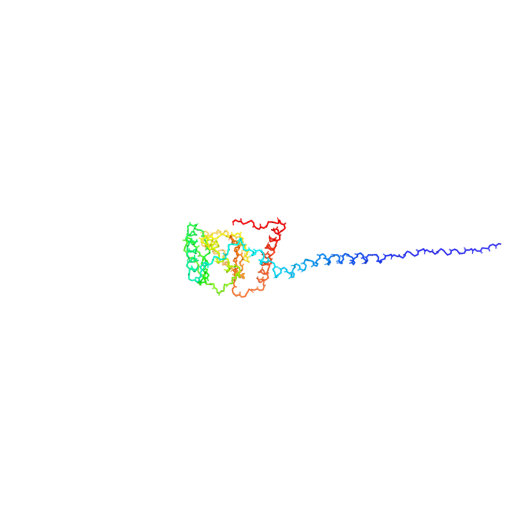G A 1 85 ? 4.441 -10.746 7.372 1.00 91.81 85 ARG A N 1
ATOM 633 C CA . ARG A 1 85 ? 3.386 -10.857 8.385 1.00 91.81 85 ARG A CA 1
ATOM 634 C C . ARG A 1 85 ? 3.920 -11.335 9.735 1.00 91.81 85 ARG A C 1
ATOM 636 O O . ARG A 1 85 ? 3.545 -10.779 10.769 1.00 91.81 85 ARG A O 1
ATOM 643 N N . LEU A 1 86 ? 4.812 -12.328 9.735 1.00 92.31 86 LEU A N 1
ATOM 644 C CA . LEU A 1 86 ? 5.465 -12.813 10.949 1.00 92.31 86 LEU A CA 1
ATOM 645 C C . LEU A 1 86 ? 6.250 -11.685 11.630 1.00 92.31 86 LEU A C 1
ATOM 647 O O . LEU A 1 86 ? 6.107 -11.483 12.835 1.00 92.31 86 LEU A O 1
ATOM 651 N N . GLU A 1 87 ? 7.002 -10.895 10.860 1.00 92.38 87 GLU A N 1
ATOM 652 C CA . GLU A 1 87 ? 7.745 -9.747 11.387 1.00 92.38 87 GLU A CA 1
ATOM 653 C C . GLU A 1 87 ? 6.816 -8.684 12.003 1.00 92.38 87 GLU A C 1
ATOM 655 O O . GLU A 1 87 ? 7.084 -8.179 13.096 1.00 92.38 87 GLU A O 1
ATOM 660 N N . LEU A 1 88 ? 5.687 -8.375 11.352 1.00 89.69 88 LEU A N 1
ATOM 661 C CA . LEU A 1 88 ? 4.699 -7.423 11.879 1.00 89.69 88 LEU A CA 1
ATOM 662 C C . LEU A 1 88 ? 4.050 -7.902 13.173 1.00 89.69 88 LEU A C 1
ATOM 664 O O . LEU A 1 88 ? 3.819 -7.092 14.074 1.00 89.69 88 LEU A O 1
ATOM 668 N N . SER A 1 89 ? 3.787 -9.205 13.294 1.00 90.00 89 SER A N 1
ATOM 669 C CA . SER A 1 89 ? 3.165 -9.767 14.494 1.00 90.00 89 SER A CA 1
ATOM 670 C C . SER A 1 89 ? 3.989 -9.493 15.763 1.00 90.00 89 SER A C 1
ATOM 672 O O . SER A 1 89 ? 3.414 -9.216 16.816 1.00 90.00 89 SER A O 1
ATOM 674 N N . GLY A 1 90 ? 5.324 -9.453 15.644 1.00 89.31 90 GLY A N 1
ATOM 675 C CA . GLY A 1 90 ? 6.238 -9.140 16.744 1.00 89.31 90 GLY A CA 1
ATOM 676 C C . GLY A 1 90 ? 6.233 -7.672 17.189 1.00 89.31 90 GLY A C 1
ATOM 677 O O . GLY A 1 90 ? 6.581 -7.387 18.332 1.00 89.31 90 GLY A O 1
ATOM 678 N N . ARG A 1 91 ? 5.822 -6.726 16.329 1.00 88.69 91 ARG A N 1
ATOM 679 C CA . ARG A 1 91 ? 5.898 -5.277 16.617 1.00 88.69 91 ARG A CA 1
ATOM 680 C C . ARG A 1 91 ? 4.725 -4.745 17.443 1.00 88.69 91 ARG A C 1
ATOM 682 O O . ARG A 1 91 ? 4.825 -3.676 18.034 1.00 88.69 91 ARG A O 1
ATOM 689 N N . GLY A 1 92 ? 3.602 -5.462 17.479 1.00 83.88 92 GLY A N 1
ATOM 690 C CA . GLY A 1 92 ? 2.436 -5.126 18.303 1.00 83.88 92 GLY A CA 1
ATOM 691 C C . GLY A 1 92 ? 1.613 -3.902 17.887 1.00 83.88 92 GLY A C 1
ATOM 692 O O . GLY A 1 92 ? 0.584 -3.652 18.512 1.00 83.88 92 GLY A O 1
ATOM 693 N N . ALA A 1 93 ? 2.019 -3.181 16.842 1.00 86.56 93 ALA A N 1
ATOM 694 C CA . ALA A 1 93 ? 1.235 -2.118 16.219 1.00 86.56 93 ALA A CA 1
ATOM 695 C C . ALA A 1 93 ? 0.141 -2.698 15.296 1.00 86.56 93 ALA A C 1
ATOM 697 O O . ALA A 1 93 ? 0.313 -3.810 14.782 1.00 86.56 93 ALA A O 1
ATOM 698 N N . PRO A 1 94 ? -0.967 -1.968 15.063 1.00 90.50 94 PRO A N 1
ATOM 699 C CA . PRO A 1 94 ? -1.924 -2.336 14.030 1.00 90.50 94 PRO A CA 1
ATOM 700 C C . PRO A 1 94 ? -1.265 -2.261 12.651 1.00 90.50 94 PRO A C 1
ATOM 702 O O . PRO A 1 94 ? -0.556 -1.302 12.343 1.00 90.50 94 PRO A O 1
ATOM 705 N N . CYS A 1 95 ? -1.507 -3.263 11.814 1.00 92.69 95 CYS A N 1
ATOM 706 C CA . CYS A 1 95 ? -1.009 -3.312 10.448 1.00 92.69 95 CYS A CA 1
ATOM 707 C C . CYS A 1 95 ? -2.122 -3.656 9.457 1.00 92.69 95 CYS A C 1
ATOM 709 O O . CYS A 1 95 ? -3.133 -4.269 9.803 1.00 92.69 95 CYS A O 1
ATOM 711 N N . LEU A 1 96 ? -1.918 -3.238 8.209 1.00 92.50 96 LEU A N 1
ATOM 712 C CA . LEU A 1 96 ? -2.769 -3.582 7.080 1.00 92.50 96 LEU A CA 1
ATOM 713 C C . LEU A 1 96 ? -2.074 -4.682 6.275 1.00 92.50 96 LEU A C 1
ATOM 715 O O . LEU A 1 96 ? -1.035 -4.438 5.662 1.00 92.50 96 LEU A O 1
ATOM 719 N N . ALA A 1 97 ? -2.645 -5.881 6.273 1.00 93.38 97 ALA A N 1
ATOM 720 C CA . ALA A 1 97 ? -2.221 -6.974 5.412 1.00 93.38 97 ALA A CA 1
ATOM 721 C C . ALA A 1 97 ? -3.134 -7.030 4.182 1.00 93.38 97 ALA A C 1
ATOM 723 O O . ALA A 1 97 ? -4.358 -7.106 4.299 1.00 93.38 97 ALA A O 1
ATOM 724 N N . LEU A 1 98 ? -2.531 -6.964 2.997 1.00 91.69 98 LEU A N 1
ATOM 725 C CA . LEU A 1 98 ? -3.236 -7.020 1.721 1.00 91.69 98 LEU A CA 1
ATOM 726 C C . LEU A 1 98 ? -2.866 -8.309 1.002 1.00 91.69 98 LEU A C 1
ATOM 728 O O . LEU A 1 98 ? -1.729 -8.479 0.567 1.00 91.69 98 LEU A O 1
ATOM 732 N N . ASP A 1 99 ? -3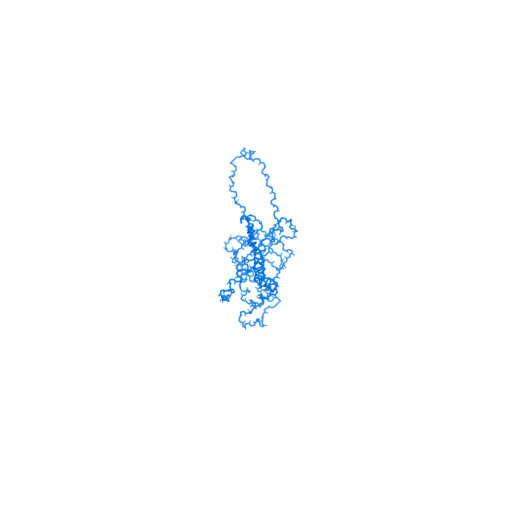.845 -9.188 0.862 1.00 90.44 99 ASP A N 1
ATOM 733 C CA . ASP A 1 99 ? -3.759 -10.360 0.011 1.00 90.44 99 ASP A CA 1
ATOM 734 C C . ASP A 1 99 ? -4.423 -10.037 -1.328 1.00 90.44 99 ASP A C 1
ATOM 736 O O . ASP A 1 99 ? -5.647 -9.945 -1.450 1.00 90.44 99 ASP A O 1
ATOM 740 N N . LEU A 1 100 ? -3.596 -9.818 -2.346 1.00 86.38 100 LEU A N 1
ATOM 741 C CA . LEU A 1 100 ? -4.069 -9.491 -3.688 1.00 86.38 100 LEU A CA 1
ATOM 742 C C . LEU A 1 100 ? -4.490 -10.734 -4.484 1.00 86.38 100 LEU A C 1
ATOM 744 O O . LEU A 1 100 ? -5.162 -10.585 -5.502 1.00 86.38 100 LEU A O 1
ATOM 748 N N . VAL A 1 101 ? -4.096 -11.937 -4.051 1.00 84.06 101 VAL A N 1
ATOM 749 C CA . VAL A 1 101 ? -4.466 -13.201 -4.703 1.00 84.06 101 VAL A CA 1
ATOM 750 C C . VAL A 1 101 ? -5.896 -13.553 -4.317 1.00 84.06 101 VAL A C 1
ATOM 752 O O . VAL A 1 101 ? -6.746 -13.728 -5.190 1.00 84.06 101 VAL A O 1
ATOM 755 N N . ASP A 1 102 ? -6.184 -13.543 -3.017 1.00 86.94 102 ASP A N 1
ATOM 756 C CA . ASP A 1 102 ? -7.518 -13.831 -2.489 1.00 86.94 102 ASP A CA 1
ATOM 757 C C . ASP A 1 102 ? -8.423 -12.587 -2.440 1.00 86.94 102 ASP A C 1
ATOM 759 O O . ASP A 1 102 ? -9.609 -12.682 -2.109 1.00 86.94 102 ASP A O 1
ATOM 763 N N . SER A 1 103 ? -7.886 -11.417 -2.811 1.00 92.00 103 SER A N 1
ATOM 764 C CA . SER A 1 103 ? -8.582 -10.124 -2.790 1.00 92.00 103 SER A CA 1
ATOM 765 C C . SER A 1 103 ? -9.127 -9.790 -1.399 1.00 92.00 103 SER A C 1
ATOM 767 O O . SER A 1 103 ? -10.313 -9.504 -1.212 1.00 92.00 103 SER A O 1
ATOM 769 N N . LEU A 1 104 ? -8.259 -9.844 -0.392 1.00 93.69 104 LEU A N 1
ATOM 770 C CA . LEU A 1 104 ? -8.590 -9.590 1.004 1.00 93.69 104 LEU A CA 1
ATOM 771 C C . LEU A 1 104 ? -7.724 -8.475 1.571 1.00 93.69 104 LEU A C 1
ATOM 773 O O . LEU A 1 104 ? -6.508 -8.458 1.415 1.00 93.69 104 LEU A O 1
ATOM 777 N N . ALA A 1 105 ? -8.367 -7.574 2.299 1.00 93.81 105 ALA A N 1
ATOM 778 C CA . ALA A 1 105 ? -7.709 -6.611 3.158 1.00 93.81 105 ALA A CA 1
ATOM 779 C C . ALA A 1 105 ? -7.995 -6.984 4.614 1.00 93.81 105 ALA A C 1
ATOM 781 O O . ALA A 1 105 ? -9.146 -7.192 5.008 1.00 93.81 105 ALA A O 1
ATOM 782 N N . LEU A 1 106 ? -6.942 -7.090 5.411 1.00 94.62 106 LEU A N 1
ATOM 783 C CA . LEU A 1 106 ? -6.985 -7.501 6.805 1.00 94.62 106 LEU A CA 1
ATOM 784 C C . LEU A 1 106 ? -6.351 -6.402 7.649 1.00 94.62 106 LEU A C 1
ATOM 786 O O . LEU A 1 106 ? -5.233 -5.974 7.376 1.00 94.62 106 LEU A O 1
ATOM 790 N N . ILE A 1 107 ? -7.054 -5.957 8.683 1.00 94.12 107 ILE A N 1
ATOM 791 C CA . ILE A 1 107 ? -6.450 -5.156 9.746 1.00 94.12 107 ILE A CA 1
ATOM 792 C C . ILE A 1 107 ? -6.074 -6.125 10.852 1.00 94.12 107 ILE A C 1
ATOM 794 O O . ILE A 1 107 ? -6.946 -6.810 11.395 1.00 94.12 107 ILE A O 1
ATOM 798 N N . GLU A 1 108 ? -4.790 -6.187 11.179 1.00 94.12 108 GLU A N 1
ATOM 799 C CA . GLU A 1 108 ? -4.254 -7.130 12.152 1.00 94.12 108 GLU A CA 1
ATOM 800 C C . GLU A 1 108 ? -3.555 -6.412 13.299 1.00 94.12 108 GLU A C 1
ATOM 802 O O . GLU A 1 108 ? -2.939 -5.364 13.121 1.00 94.12 108 GLU A O 1
ATOM 807 N N . VAL A 1 109 ? -3.630 -6.999 14.489 1.00 93.25 109 VAL A N 1
ATOM 808 C CA . VAL A 1 109 ? -2.884 -6.564 15.671 1.00 93.25 109 VAL A CA 1
ATOM 809 C C . VAL A 1 109 ? -2.208 -7.794 16.251 1.00 93.25 109 VAL A C 1
ATOM 811 O O . VAL A 1 109 ? -2.876 -8.776 16.567 1.00 93.25 109 VAL A O 1
ATOM 814 N N . ARG A 1 110 ? -0.874 -7.767 16.372 1.00 91.50 110 ARG A N 1
ATOM 815 C CA . ARG A 1 110 ? -0.078 -8.922 16.847 1.00 91.50 110 ARG A CA 1
ATOM 816 C C . ARG A 1 110 ? -0.363 -10.215 16.060 1.00 91.50 110 ARG A C 1
ATOM 818 O O . ARG A 1 110 ? -0.420 -11.298 16.630 1.00 91.50 110 ARG A O 1
ATOM 825 N N . GLY A 1 111 ? -0.589 -10.093 14.749 1.00 87.81 111 GLY A N 1
ATOM 826 C CA . GLY A 1 111 ? -0.908 -11.215 13.853 1.00 87.81 111 GLY A CA 1
ATOM 827 C C . GLY A 1 111 ? -2.353 -11.728 13.929 1.00 87.81 111 GLY A C 1
ATOM 828 O O . GLY A 1 111 ? -2.728 -12.600 13.143 1.00 87.81 111 GLY A O 1
ATOM 829 N N . VAL A 1 112 ? -3.179 -11.181 14.827 1.00 91.75 112 VAL A N 1
ATOM 830 C CA . VAL A 1 112 ? -4.605 -11.509 14.937 1.00 91.75 112 VAL A CA 1
ATOM 831 C C . VAL A 1 112 ? -5.407 -10.553 14.063 1.00 91.75 112 VAL A C 1
ATOM 833 O O . VAL A 1 112 ? -5.336 -9.337 14.243 1.00 91.75 112 VAL A O 1
ATOM 836 N N . ALA A 1 113 ? -6.188 -11.094 13.127 1.00 93.50 113 ALA A N 1
ATOM 837 C CA . ALA A 1 113 ? -7.074 -10.298 12.286 1.00 93.50 113 ALA A CA 1
ATOM 838 C C . ALA A 1 113 ? -8.235 -9.729 13.117 1.00 93.50 113 ALA A C 1
ATOM 840 O O . ALA A 1 113 ? -9.091 -10.468 13.599 1.00 93.50 113 ALA A O 1
ATOM 841 N N . VAL A 1 114 ? -8.262 -8.406 13.266 1.00 94.62 114 VAL A N 1
ATOM 842 C CA . VAL A 1 114 ? -9.327 -7.660 13.951 1.00 94.62 114 VAL A CA 1
ATOM 843 C C . VAL A 1 114 ? -10.485 -7.400 12.996 1.00 94.62 114 VAL A C 1
ATOM 845 O O . VAL A 1 114 ? -11.651 -7.482 13.376 1.00 94.62 114 VAL A O 1
ATOM 848 N N . ARG A 1 115 ? -10.170 -7.094 11.733 1.00 94.19 115 ARG A N 1
ATOM 849 C CA . ARG A 1 115 ? -11.167 -6.839 10.694 1.00 94.19 115 ARG A CA 1
ATOM 850 C C . ARG A 1 115 ? -10.721 -7.437 9.373 1.00 94.19 115 ARG A C 1
ATOM 852 O O . ARG A 1 115 ? -9.552 -7.350 9.011 1.00 94.19 115 ARG A O 1
ATOM 859 N N . ARG A 1 116 ? -11.676 -8.012 8.645 1.00 95.19 116 ARG A N 1
ATOM 860 C CA . ARG A 1 116 ? -11.485 -8.571 7.307 1.00 95.19 116 ARG A CA 1
ATOM 861 C C . ARG A 1 116 ? -12.462 -7.917 6.347 1.00 95.19 116 ARG A C 1
ATOM 863 O O . ARG A 1 116 ? -13.658 -7.870 6.621 1.00 95.19 116 ARG A O 1
ATOM 870 N N . CYS A 1 117 ? -11.946 -7.454 5.221 1.00 92.81 117 CYS A N 1
ATOM 871 C CA . CYS A 1 117 ? -12.709 -6.838 4.149 1.00 92.81 117 CYS A CA 1
ATOM 872 C C . CYS A 1 117 ? -12.346 -7.519 2.827 1.00 92.81 117 CYS A C 1
ATOM 874 O O . CYS A 1 117 ? -11.188 -7.866 2.597 1.00 92.81 117 CYS A O 1
ATOM 876 N N . ARG A 1 118 ? -13.334 -7.718 1.953 1.00 94.31 118 ARG A N 1
ATOM 877 C CA . ARG A 1 118 ? -13.097 -8.212 0.594 1.00 94.31 118 ARG A CA 1
ATOM 878 C C . ARG A 1 118 ? -12.821 -7.030 -0.328 1.00 94.31 118 ARG A C 1
ATOM 880 O O . ARG A 1 118 ? -13.582 -6.067 -0.335 1.00 94.31 118 ARG A O 1
ATOM 887 N N . ILE A 1 119 ? -11.757 -7.126 -1.110 1.00 94.25 119 ILE A N 1
ATOM 888 C CA . ILE A 1 119 ? -11.430 -6.182 -2.172 1.00 94.25 119 ILE A CA 1
ATOM 889 C C . ILE A 1 119 ? -12.260 -6.579 -3.395 1.00 94.25 119 ILE A C 1
ATOM 891 O O . ILE A 1 119 ? -12.219 -7.734 -3.816 1.00 94.25 119 ILE A O 1
ATOM 895 N N . GLN A 1 120 ? -13.052 -5.659 -3.947 1.00 93.75 120 GLN A N 1
ATOM 896 C CA . GLN A 1 120 ? -13.888 -5.985 -5.112 1.00 93.75 120 GLN A CA 1
ATOM 897 C C . GLN A 1 120 ? -13.165 -5.734 -6.440 1.00 93.75 120 GLN A C 1
ATOM 899 O O . GLN A 1 120 ? -13.416 -6.444 -7.409 1.00 93.75 120 GLN A O 1
ATOM 904 N N . ALA A 1 121 ? -12.266 -4.748 -6.482 1.00 91.50 121 ALA A N 1
ATOM 905 C CA . ALA A 1 121 ? -11.493 -4.399 -7.667 1.00 91.50 121 ALA A CA 1
ATOM 906 C C . ALA A 1 121 ? -10.041 -4.091 -7.287 1.00 91.50 121 ALA A C 1
ATOM 908 O O . ALA A 1 121 ? -9.781 -3.441 -6.274 1.00 91.50 121 ALA A O 1
ATOM 909 N N . ILE A 1 122 ? -9.102 -4.570 -8.105 1.00 91.38 122 ILE A N 1
ATOM 910 C CA . ILE A 1 122 ? -7.665 -4.341 -7.934 1.00 91.38 122 ILE A CA 1
ATOM 911 C C . ILE A 1 122 ? -7.113 -3.827 -9.257 1.00 91.38 122 ILE A C 1
ATOM 913 O O . ILE A 1 122 ? -6.993 -4.581 -10.224 1.00 91.38 122 ILE A O 1
ATOM 917 N N . ASP A 1 123 ? -6.712 -2.561 -9.268 1.00 90.00 123 ASP A N 1
ATOM 918 C CA . ASP A 1 123 ? -5.976 -1.971 -10.377 1.00 90.00 123 ASP A CA 1
ATOM 919 C C . ASP A 1 123 ? -4.481 -1.973 -10.068 1.00 90.00 123 ASP A C 1
ATOM 921 O O . ASP A 1 123 ? -4.033 -1.538 -9.006 1.00 90.00 123 ASP A O 1
ATOM 925 N N . ARG A 1 124 ? -3.681 -2.450 -11.023 1.00 88.38 124 ARG A N 1
ATOM 926 C CA . ARG A 1 124 ? -2.220 -2.483 -10.909 1.00 88.38 124 ARG A CA 1
ATOM 927 C C . ARG A 1 124 ? -1.568 -1.809 -12.099 1.00 88.38 124 ARG A C 1
ATOM 929 O O . ARG A 1 124 ? -1.990 -1.980 -13.241 1.00 88.38 124 ARG A O 1
ATOM 936 N N . SER A 1 125 ? -0.484 -1.083 -11.843 1.00 86.94 125 SER A N 1
ATOM 937 C CA . SER A 1 125 ? 0.310 -0.503 -12.921 1.00 86.94 125 SER A CA 1
ATOM 938 C C . SER A 1 125 ? 1.055 -1.596 -13.695 1.00 86.94 125 SER A C 1
ATOM 940 O O . SER A 1 125 ? 1.537 -2.577 -13.123 1.00 86.94 125 SER A O 1
ATOM 942 N N . ALA A 1 126 ? 1.226 -1.403 -15.006 1.00 82.81 126 ALA A N 1
ATOM 943 C CA . ALA A 1 126 ? 2.045 -2.297 -15.831 1.00 82.81 126 ALA A CA 1
ATOM 944 C C . ALA A 1 126 ? 3.508 -2.369 -15.342 1.00 82.81 126 ALA A C 1
ATOM 946 O O . ALA A 1 126 ? 4.193 -3.375 -15.521 1.00 82.81 126 ALA A O 1
ATOM 947 N N . LEU A 1 127 ? 3.979 -1.306 -14.681 1.00 82.62 127 LEU A N 1
ATOM 948 C CA . LEU A 1 127 ? 5.308 -1.241 -14.079 1.00 82.62 127 LEU A CA 1
ATOM 949 C C . LEU A 1 127 ? 5.459 -2.189 -12.892 1.00 82.62 127 LEU A C 1
ATOM 951 O O . LEU A 1 127 ? 6.518 -2.795 -12.739 1.00 82.62 127 LEU A O 1
ATOM 955 N N . LEU A 1 128 ? 4.413 -2.343 -12.076 1.00 84.56 128 LEU A N 1
ATOM 956 C CA . LEU A 1 128 ? 4.431 -3.277 -10.956 1.00 84.56 128 LEU A CA 1
ATOM 957 C C . LEU A 1 128 ? 4.607 -4.716 -11.452 1.00 84.56 128 LEU A C 1
ATOM 959 O O . LEU A 1 128 ? 5.442 -5.442 -10.919 1.00 84.56 128 LEU A O 1
ATOM 963 N N . ALA A 1 129 ? 3.895 -5.094 -12.518 1.00 82.19 129 ALA A N 1
ATOM 964 C CA . ALA A 1 129 ? 4.018 -6.419 -13.126 1.00 82.19 129 ALA A CA 1
ATOM 965 C C . ALA A 1 129 ? 5.459 -6.713 -13.580 1.00 82.19 129 ALA A C 1
ATOM 967 O O . ALA A 1 129 ? 6.005 -7.759 -13.248 1.00 82.19 129 ALA A O 1
ATOM 968 N N . ARG A 1 130 ? 6.117 -5.753 -14.242 1.00 83.25 130 ARG A N 1
ATOM 969 C CA . ARG A 1 130 ? 7.523 -5.891 -14.663 1.00 83.25 130 ARG A CA 1
ATOM 970 C C . ARG A 1 130 ? 8.504 -5.930 -13.491 1.00 83.25 130 ARG A C 1
ATOM 972 O O . ARG A 1 130 ? 9.532 -6.592 -13.566 1.00 83.25 130 ARG A O 1
ATOM 979 N N . ARG A 1 131 ? 8.227 -5.201 -12.406 1.00 84.12 131 ARG A N 1
ATOM 980 C CA . ARG A 1 131 ? 9.088 -5.209 -11.213 1.00 84.12 131 ARG A CA 1
ATOM 981 C C . ARG A 1 131 ? 9.009 -6.527 -10.451 1.00 84.12 131 ARG A C 1
ATOM 983 O O . ARG A 1 131 ? 10.033 -6.957 -9.941 1.00 84.12 131 ARG A O 1
ATOM 990 N N . LEU A 1 132 ? 7.853 -7.190 -10.429 1.00 83.75 132 LEU A N 1
ATOM 991 C CA . LEU A 1 132 ? 7.684 -8.510 -9.803 1.00 83.75 132 LEU A CA 1
ATOM 992 C C . LEU A 1 132 ? 8.574 -9.597 -10.425 1.00 83.75 132 LEU A C 1
ATOM 994 O O . LEU A 1 132 ? 8.940 -10.552 -9.740 1.00 83.75 132 LEU A O 1
ATOM 998 N N . GLU A 1 133 ? 8.972 -9.444 -11.689 1.00 82.44 133 GLU A N 1
ATOM 999 C CA . GLU A 1 133 ? 9.917 -10.345 -12.361 1.00 82.44 133 GLU A CA 1
ATOM 1000 C C . GLU A 1 133 ? 11.354 -10.193 -11.842 1.00 82.44 133 GLU A C 1
ATOM 1002 O O . GLU A 1 133 ? 12.156 -11.120 -11.974 1.00 82.44 133 GLU A O 1
ATOM 1007 N N . ARG A 1 134 ? 11.673 -9.088 -11.159 1.00 85.50 134 ARG A N 1
ATOM 1008 C CA . ARG A 1 134 ? 12.999 -8.850 -10.583 1.00 85.50 134 ARG A CA 1
ATOM 1009 C C . ARG A 1 134 ? 13.121 -9.460 -9.197 1.00 85.50 134 ARG A C 1
ATOM 1011 O O . ARG A 1 134 ? 12.270 -9.255 -8.332 1.00 85.50 134 ARG A O 1
ATOM 1018 N N . ARG A 1 135 ? 14.225 -10.169 -8.972 1.00 85.81 135 ARG A N 1
ATOM 1019 C CA . ARG A 1 135 ? 14.523 -10.831 -7.699 1.00 85.81 135 ARG A CA 1
ATOM 1020 C C . ARG A 1 135 ? 14.590 -9.852 -6.528 1.00 85.81 135 ARG A C 1
ATOM 1022 O O . ARG A 1 135 ? 13.903 -10.070 -5.538 1.00 85.81 135 ARG A O 1
ATOM 1029 N N . GLU A 1 136 ? 15.318 -8.751 -6.685 1.00 86.75 136 GLU A N 1
ATOM 1030 C CA . GLU A 1 136 ? 15.477 -7.705 -5.661 1.00 86.75 136 GLU A CA 1
ATOM 1031 C C . GLU A 1 136 ? 14.130 -7.178 -5.151 1.00 86.75 136 GLU A C 1
ATOM 1033 O O . GLU A 1 136 ? 13.915 -6.982 -3.956 1.00 86.75 136 GLU A O 1
ATOM 1038 N N . PHE A 1 137 ? 13.182 -6.973 -6.069 1.00 87.12 137 PHE A N 1
ATOM 1039 C CA . PHE A 1 137 ? 11.860 -6.478 -5.715 1.00 87.12 137 PHE A CA 1
ATOM 1040 C C . PHE A 1 137 ? 11.061 -7.524 -4.929 1.00 87.12 137 PHE A C 1
ATOM 1042 O O . PHE A 1 137 ? 10.398 -7.167 -3.958 1.00 87.12 137 PHE A O 1
ATOM 1049 N N . ARG A 1 138 ? 11.155 -8.811 -5.299 1.00 87.94 138 ARG A N 1
ATOM 1050 C CA . ARG A 1 138 ? 10.523 -9.911 -4.549 1.00 87.94 138 ARG A CA 1
ATOM 1051 C C . ARG A 1 138 ? 11.107 -10.064 -3.149 1.00 87.94 138 ARG A C 1
ATOM 1053 O O . ARG A 1 138 ? 10.353 -10.212 -2.196 1.00 87.94 138 ARG A O 1
ATOM 1060 N N . GLU A 1 139 ? 12.425 -9.974 -3.012 1.00 88.31 139 GLU A N 1
ATOM 1061 C CA . GLU A 1 139 ? 13.087 -10.018 -1.704 1.00 88.31 139 GLU A CA 1
ATOM 1062 C C . GLU A 1 139 ? 12.646 -8.851 -0.815 1.00 88.31 139 GLU A C 1
ATOM 1064 O O . GLU A 1 139 ? 12.460 -9.014 0.389 1.00 88.31 139 GLU A O 1
ATOM 1069 N N . ARG A 1 140 ? 12.387 -7.683 -1.410 1.00 88.88 140 ARG A N 1
ATOM 1070 C CA . ARG A 1 140 ? 11.857 -6.534 -0.677 1.00 88.88 140 ARG A CA 1
ATOM 1071 C C . ARG A 1 140 ? 10.418 -6.730 -0.196 1.00 88.88 140 ARG A C 1
ATOM 1073 O O . ARG A 1 140 ? 10.093 -6.245 0.880 1.00 88.88 140 ARG A O 1
ATOM 1080 N N . LEU A 1 141 ? 9.574 -7.448 -0.945 1.00 89.31 141 LEU A N 1
ATOM 1081 C CA . LEU A 1 141 ? 8.207 -7.795 -0.513 1.00 89.31 141 LEU A CA 1
ATOM 1082 C C . LEU A 1 141 ? 8.190 -8.690 0.736 1.00 89.31 141 LEU A C 1
ATOM 1084 O O . LEU A 1 141 ? 7.172 -8.748 1.416 1.00 89.31 141 LEU A O 1
ATOM 1088 N N . ALA A 1 142 ? 9.300 -9.367 1.050 1.00 90.38 142 ALA A N 1
ATOM 1089 C CA . ALA A 1 142 ? 9.414 -10.203 2.242 1.00 90.38 142 ALA A CA 1
ATOM 1090 C C . ALA A 1 142 ? 9.570 -9.403 3.546 1.00 90.38 142 ALA A C 1
ATOM 1092 O O . ALA A 1 142 ? 9.577 -9.994 4.625 1.00 90.38 142 ALA A O 1
ATOM 1093 N N . ARG A 1 143 ? 9.719 -8.077 3.454 1.00 91.75 143 ARG A N 1
ATOM 1094 C CA . ARG A 1 143 ? 9.809 -7.172 4.600 1.00 91.75 143 ARG A CA 1
ATOM 1095 C C . ARG A 1 143 ? 8.542 -6.332 4.702 1.00 91.75 143 ARG A C 1
ATOM 1097 O O . ARG A 1 143 ? 7.976 -5.953 3.676 1.00 91.75 143 ARG A O 1
ATOM 1104 N N . PRO A 1 144 ? 8.098 -6.012 5.923 1.00 91.69 144 PRO A N 1
ATOM 1105 C CA . PRO A 1 144 ? 6.949 -5.159 6.100 1.00 91.69 144 PRO A CA 1
ATOM 1106 C C . PRO A 1 144 ? 7.274 -3.734 5.698 1.00 91.69 144 PRO A C 1
ATOM 1108 O O . PRO A 1 144 ? 8.349 -3.206 5.986 1.00 91.69 144 PRO A O 1
ATOM 1111 N N . PHE A 1 145 ? 6.293 -3.117 5.068 1.00 92.38 145 PHE A N 1
ATOM 1112 C CA . PHE A 1 145 ? 6.425 -1.776 4.567 1.00 92.3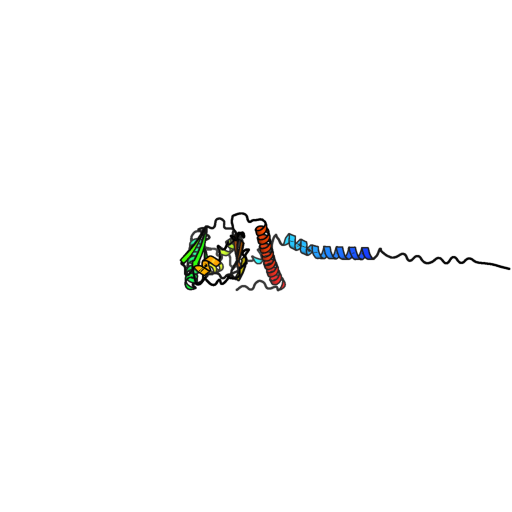8 145 PHE A CA 1
ATOM 1113 C C . PHE A 1 145 ? 5.974 -0.722 5.588 1.00 92.38 145 PHE A C 1
ATOM 1115 O O . PHE A 1 145 ? 5.032 -0.936 6.355 1.00 92.38 145 PHE A O 1
ATOM 1122 N N . GLY A 1 146 ? 6.639 0.430 5.579 1.00 91.44 146 GLY A N 1
ATOM 1123 C CA . GLY A 1 146 ? 6.291 1.612 6.361 1.00 91.44 146 GLY A CA 1
ATOM 1124 C C . GLY A 1 146 ? 5.555 2.660 5.527 1.00 91.44 146 GLY A C 1
ATOM 1125 O O . GLY A 1 146 ? 5.891 2.905 4.368 1.00 91.44 146 GLY A O 1
ATOM 1126 N N . ILE A 1 147 ? 4.566 3.321 6.130 1.00 91.50 147 ILE A N 1
ATOM 1127 C CA . ILE A 1 147 ? 3.890 4.470 5.514 1.00 91.50 147 ILE A CA 1
ATOM 1128 C C . ILE A 1 147 ? 4.825 5.680 5.607 1.00 91.50 147 ILE A C 1
ATOM 1130 O O . ILE A 1 147 ? 5.237 6.070 6.698 1.00 91.50 147 ILE A O 1
ATOM 1134 N N . VAL A 1 148 ? 5.162 6.260 4.457 1.00 91.62 148 VAL A N 1
ATOM 1135 C CA . VAL A 1 148 ? 6.000 7.463 4.339 1.00 91.62 148 VAL A CA 1
ATOM 1136 C C . VAL A 1 148 ? 5.133 8.714 4.323 1.00 91.62 148 VAL A C 1
ATOM 1138 O O . VAL A 1 148 ? 5.463 9.712 4.957 1.00 91.62 148 VAL A O 1
ATOM 1141 N N . GLU A 1 149 ? 4.020 8.663 3.596 1.00 89.62 149 GLU A N 1
ATOM 1142 C CA . GLU A 1 149 ? 3.100 9.785 3.450 1.00 89.62 149 GLU A CA 1
ATOM 1143 C C . GLU A 1 149 ? 1.672 9.262 3.283 1.00 89.62 149 GLU A C 1
ATOM 1145 O O . GLU A 1 149 ? 1.435 8.225 2.659 1.00 89.62 149 GLU A O 1
ATOM 1150 N N . GLU A 1 150 ? 0.722 9.996 3.850 1.00 90.31 150 GLU A N 1
ATOM 1151 C CA . GLU A 1 150 ? -0.701 9.682 3.840 1.00 90.31 150 GLU A CA 1
ATOM 1152 C C . GLU A 1 150 ? -1.468 10.916 3.366 1.00 90.31 150 GLU A C 1
ATOM 1154 O O . GLU A 1 150 ? -1.333 11.999 3.939 1.00 90.31 150 GLU A O 1
ATOM 1159 N N . LEU A 1 151 ? -2.293 10.739 2.338 1.00 88.62 151 LEU A N 1
ATOM 1160 C CA . LEU A 1 151 ? -3.258 11.731 1.878 1.00 88.62 151 LEU A CA 1
ATOM 1161 C C . LEU A 1 151 ? -4.643 11.096 1.970 1.00 88.62 151 LEU A C 1
ATOM 1163 O O . LEU A 1 151 ? -4.883 10.067 1.344 1.00 88.62 151 LEU A O 1
ATOM 1167 N N . ALA A 1 152 ? -5.542 11.692 2.743 1.00 86.62 152 ALA A N 1
ATOM 1168 C CA . ALA A 1 152 ? -6.863 11.138 3.012 1.00 86.62 152 ALA A CA 1
ATOM 1169 C C . ALA A 1 152 ? -7.942 12.212 2.871 1.00 86.62 152 ALA A C 1
ATOM 1171 O O . ALA A 1 152 ? -7.695 13.381 3.171 1.00 86.62 152 ALA A O 1
ATOM 1172 N N . THR A 1 153 ? -9.140 11.810 2.444 1.00 81.75 153 THR A N 1
ATOM 1173 C CA . THR A 1 153 ? -10.332 12.670 2.497 1.00 81.75 153 THR A CA 1
ATOM 1174 C C . THR A 1 153 ? -10.895 12.791 3.903 1.00 81.75 153 THR A C 1
ATOM 1176 O O . THR A 1 153 ? -11.535 13.799 4.199 1.00 81.75 153 THR A O 1
ATOM 1179 N N . LEU A 1 154 ? -10.636 11.811 4.780 1.00 76.81 154 LEU A N 1
ATOM 1180 C CA . LEU A 1 154 ? -11.055 11.932 6.167 1.00 76.81 154 LEU A CA 1
ATOM 1181 C C . LEU A 1 154 ? -10.226 12.995 6.888 1.00 76.81 154 LEU A C 1
ATOM 1183 O O . LEU A 1 154 ? -8.993 12.881 6.935 1.00 76.81 154 LEU A O 1
ATOM 1187 N N . PRO A 1 155 ? -10.877 13.998 7.498 1.00 70.56 155 PRO A N 1
ATOM 1188 C CA . PRO A 1 155 ? -10.182 14.870 8.418 1.00 70.56 155 PRO A CA 1
ATOM 1189 C C . PRO A 1 155 ? -9.670 14.022 9.584 1.00 70.56 155 PRO A C 1
ATOM 1191 O O . PRO A 1 155 ? -10.390 13.199 10.148 1.00 70.56 155 PRO A O 1
ATOM 1194 N N . LYS A 1 156 ? -8.408 14.227 9.966 1.00 72.25 156 LYS A N 1
ATOM 1195 C CA . LYS A 1 156 ? -7.889 13.697 11.229 1.00 72.25 156 LYS A CA 1
ATOM 1196 C C . LYS A 1 156 ? -8.552 14.492 12.344 1.00 72.25 156 LYS A C 1
ATOM 1198 O O . LYS A 1 156 ? -8.037 15.538 12.740 1.00 72.25 156 LYS A O 1
ATOM 1203 N N . GLU A 1 157 ? -9.731 14.059 12.777 1.00 61.84 157 GLU A N 1
ATOM 1204 C CA . GLU A 1 157 ? -10.414 14.734 13.868 1.00 61.84 157 GLU A CA 1
ATOM 1205 C C . GLU A 1 157 ? -9.536 14.688 15.127 1.00 61.84 157 GLU A C 1
ATOM 1207 O O . GLU A 1 157 ? -8.945 13.647 15.444 1.00 61.84 157 GLU A O 1
ATOM 1212 N N . PRO A 1 158 ? -9.399 15.809 15.855 1.00 58.34 158 PRO A N 1
ATOM 1213 C CA . PRO A 1 158 ? -8.701 15.793 17.127 1.00 58.34 158 PRO A CA 1
ATOM 1214 C C . PRO A 1 158 ? -9.442 14.853 18.079 1.00 58.34 158 PRO A C 1
ATOM 1216 O O . PRO A 1 158 ? -10.656 14.966 18.248 1.00 58.34 158 PRO A O 1
ATOM 1219 N N . ILE A 1 159 ? -8.702 13.946 18.724 1.00 62.44 159 ILE A N 1
ATOM 1220 C CA . ILE A 1 159 ? -9.246 13.055 19.752 1.00 62.44 159 ILE A CA 1
ATOM 1221 C C . ILE A 1 159 ? -9.895 13.931 20.825 1.00 62.44 159 ILE A C 1
ATOM 1223 O O . ILE A 1 159 ? -9.207 14.606 21.595 1.00 62.44 159 ILE A O 1
ATOM 1227 N N . ARG A 1 160 ? -11.228 13.933 20.876 1.00 62.44 160 ARG A N 1
ATOM 1228 C CA . ARG A 1 160 ? -11.963 14.572 21.964 1.00 62.44 160 ARG A CA 1
ATOM 1229 C C . ARG A 1 160 ? -11.824 13.671 23.183 1.00 62.44 160 ARG A C 1
ATOM 1231 O O . ARG A 1 160 ? -12.457 12.623 23.269 1.00 62.44 160 ARG A O 1
ATOM 1238 N N . VAL A 1 161 ? -10.936 14.048 24.103 1.00 63.91 161 VAL A N 1
ATOM 1239 C CA . VAL A 1 161 ? -10.822 13.384 25.405 1.00 63.91 161 VAL A CA 1
ATOM 1240 C C . VAL A 1 161 ? -12.023 13.815 26.229 1.00 63.91 161 VAL A C 1
ATOM 1242 O O . VAL A 1 161 ? -12.055 14.908 26.792 1.00 63.91 161 VAL A O 1
ATOM 1245 N N . GLU A 1 162 ? -13.039 12.967 26.249 1.00 68.00 162 GLU A N 1
ATOM 1246 C CA . GLU A 1 162 ? -14.227 13.202 27.049 1.00 68.00 162 GLU A CA 1
ATOM 1247 C C . GLU A 1 162 ? -14.074 12.548 28.417 1.00 68.00 162 GLU A C 1
ATOM 1249 O O . GLU A 1 162 ? -13.677 11.389 28.545 1.00 68.00 162 GLU A O 1
ATOM 1254 N N . VAL A 1 163 ? -14.394 13.311 29.459 1.00 74.75 163 VAL A N 1
ATOM 1255 C CA . VAL A 1 163 ? -14.464 12.789 30.820 1.00 74.75 163 VAL A CA 1
ATOM 1256 C C . VAL A 1 163 ? -15.781 12.035 30.946 1.00 74.75 163 VAL A C 1
ATOM 1258 O O . VAL A 1 163 ? -16.851 12.613 30.748 1.00 74.75 163 VAL A O 1
ATOM 1261 N N . ALA A 1 164 ? -15.703 10.741 31.252 1.00 74.56 164 ALA A N 1
ATOM 1262 C CA . ALA A 1 164 ? -16.894 9.953 31.530 1.00 74.56 164 ALA A CA 1
ATOM 1263 C C . ALA A 1 164 ? -17.645 10.557 32.735 1.00 74.56 164 ALA A C 1
ATOM 1265 O O . ALA A 1 164 ? -16.997 10.916 33.725 1.00 74.56 164 ALA A O 1
ATOM 1266 N N . PRO A 1 165 ? -18.985 10.678 32.672 1.00 74.19 165 PRO A N 1
ATOM 1267 C CA . PRO A 1 165 ? -19.770 11.182 33.790 1.00 74.19 165 PRO A CA 1
ATOM 1268 C C . PRO A 1 165 ? -19.578 10.267 34.993 1.00 74.19 165 PRO A C 1
ATOM 1270 O O . PRO A 1 165 ? -19.534 9.041 34.858 1.00 74.19 165 PRO A O 1
ATOM 1273 N N . ARG A 1 166 ? -19.448 10.868 36.173 1.00 80.00 166 ARG A N 1
ATOM 1274 C CA . ARG A 1 166 ? -19.110 10.115 37.380 1.00 80.00 166 ARG A CA 1
ATOM 1275 C C . ARG A 1 166 ? -20.306 9.317 37.897 1.00 80.00 166 ARG A C 1
ATOM 1277 O O . ARG A 1 166 ? -20.108 8.248 38.462 1.00 80.00 166 ARG A O 1
ATOM 1284 N N . ASP A 1 167 ? -21.521 9.813 37.638 1.00 80.38 167 ASP A N 1
ATOM 1285 C CA . ASP A 1 167 ? -22.776 9.259 38.145 1.00 80.38 167 ASP A CA 1
ATOM 1286 C C . ASP A 1 167 ? -23.925 9.283 37.118 1.00 80.38 167 ASP A C 1
ATOM 1288 O O . ASP A 1 167 ? -23.990 10.106 36.200 1.00 80.38 167 ASP A O 1
ATOM 1292 N N . THR A 1 168 ? -24.920 8.413 37.326 1.00 75.38 168 THR A N 1
ATOM 1293 C CA . THR A 1 168 ? -26.127 8.295 36.483 1.00 75.38 168 THR A CA 1
ATOM 1294 C C . THR A 1 168 ? -27.010 9.549 36.457 1.00 75.38 168 THR A C 1
ATOM 1296 O O . THR A 1 168 ? -27.812 9.705 35.535 1.00 75.38 168 THR A O 1
ATOM 1299 N N . LEU A 1 169 ? -26.895 10.440 37.451 1.00 76.69 169 LEU A N 1
ATOM 1300 C CA . LEU A 1 169 ? -27.610 11.725 37.470 1.00 76.69 169 LEU A CA 1
ATOM 1301 C C . LEU A 1 169 ? -26.969 12.748 36.520 1.00 76.69 169 LEU A C 1
ATOM 1303 O O . LEU A 1 169 ? -27.695 13.415 35.787 1.00 76.69 169 LEU A O 1
ATOM 1307 N N . GLU A 1 170 ? -25.635 12.808 36.463 1.00 73.44 170 GLU A N 1
ATOM 1308 C CA . GLU A 1 170 ? -24.893 13.601 35.470 1.00 73.44 170 GLU A CA 1
ATOM 1309 C C . GLU A 1 170 ? -25.113 13.066 34.050 1.00 73.44 170 GLU A C 1
ATOM 1311 O O . GLU A 1 170 ? -25.335 13.838 33.118 1.00 73.44 170 GLU A O 1
ATOM 1316 N N . ALA A 1 171 ? -25.145 11.739 33.883 1.00 70.75 171 ALA A N 1
ATOM 1317 C CA . ALA A 1 171 ? -25.392 11.112 32.585 1.00 70.75 171 ALA A CA 1
ATOM 1318 C C . ALA A 1 171 ? -26.755 11.504 31.981 1.00 70.75 171 ALA A C 1
ATOM 1320 O O . ALA A 1 171 ? -26.867 11.681 30.770 1.00 70.75 171 ALA A O 1
ATOM 1321 N N . LYS A 1 172 ? -27.790 11.692 32.814 1.00 74.88 172 LYS A N 1
ATOM 1322 C CA . LYS A 1 172 ? -29.112 12.154 32.356 1.00 74.88 172 LYS A CA 1
ATOM 1323 C C . LYS A 1 172 ? -29.131 13.636 31.970 1.00 74.88 172 LYS A C 1
ATOM 1325 O O . LYS A 1 172 ? -29.933 14.012 31.120 1.00 74.88 172 LYS A O 1
ATOM 1330 N N . GLN A 1 173 ? -28.266 14.462 32.562 1.00 75.06 173 GLN A N 1
ATOM 1331 C CA . GLN A 1 173 ? -28.148 15.887 32.221 1.00 75.06 173 GLN A CA 1
ATOM 1332 C C . GLN A 1 173 ? -27.406 16.113 30.898 1.00 75.06 173 GLN A C 1
ATOM 1334 O O . GLN A 1 173 ? -27.645 17.113 30.228 1.00 75.06 173 GLN A O 1
ATOM 1339 N N . LEU A 1 174 ? -26.545 15.174 30.495 1.00 69.44 174 LEU A N 1
ATOM 1340 C CA . LEU A 1 174 ? -25.747 15.265 29.269 1.00 69.44 174 LEU A CA 1
ATOM 1341 C C . LEU A 1 174 ? -26.540 15.047 27.966 1.00 69.44 174 LEU A C 1
ATOM 1343 O O . LEU A 1 174 ? -26.023 15.379 26.900 1.00 69.44 174 LEU A O 1
ATOM 1347 N N . GLY A 1 175 ? -27.787 14.565 28.045 1.00 68.19 175 GLY A N 1
ATOM 1348 C CA . GLY A 1 175 ? -28.684 14.375 26.900 1.00 68.19 175 GLY A CA 1
ATOM 1349 C C . GLY A 1 175 ? -28.209 13.321 25.881 1.00 68.19 175 GLY A C 1
ATOM 1350 O O . GLY A 1 175 ? -27.047 12.909 25.883 1.00 68.19 175 GLY A O 1
ATOM 1351 N N . PRO A 1 176 ? -29.098 12.837 24.992 1.00 66.50 176 PRO A N 1
ATOM 1352 C CA . PRO A 1 176 ? -28.684 11.991 23.882 1.00 66.50 176 PRO A CA 1
ATOM 1353 C C . PRO A 1 176 ? -27.842 12.827 22.917 1.00 66.50 176 PRO A C 1
ATOM 1355 O O . PRO A 1 176 ? -28.324 13.780 22.305 1.00 66.50 176 PRO A O 1
ATOM 1358 N N . ARG A 1 177 ? -26.562 12.484 22.796 1.00 65.88 177 ARG A N 1
ATOM 1359 C CA . ARG A 1 177 ? -25.682 13.113 21.815 1.00 65.88 177 ARG A CA 1
ATOM 1360 C C . ARG A 1 177 ? -25.974 12.512 20.448 1.00 65.88 177 ARG A C 1
ATOM 1362 O O . ARG A 1 177 ? -25.706 11.336 20.216 1.00 65.88 177 ARG A O 1
ATOM 1369 N N . ASN A 1 178 ? -26.538 13.324 19.560 1.00 59.66 178 ASN A N 1
ATOM 1370 C CA . ASN A 1 178 ? -26.610 12.990 18.146 1.00 59.66 178 ASN A CA 1
ATOM 1371 C C . ASN A 1 178 ? -25.218 13.172 17.550 1.00 59.66 178 ASN A C 1
ATOM 1373 O O . ASN A 1 178 ? -24.752 14.294 17.366 1.00 59.66 178 ASN A O 1
ATOM 1377 N N . PHE A 1 179 ? -24.561 12.054 17.271 1.00 60.56 179 PHE A N 1
ATOM 1378 C CA . PHE A 1 179 ? -23.455 12.033 16.331 1.00 60.56 179 PHE A CA 1
ATOM 1379 C C . PHE A 1 179 ? -24.083 12.019 14.943 1.00 60.56 179 PHE A C 1
ATOM 1381 O O . PHE A 1 179 ? -24.802 11.076 14.601 1.00 60.56 179 PHE A O 1
ATOM 1388 N N . GLU A 1 180 ? -23.877 13.080 14.168 1.00 63.91 180 GLU A N 1
ATOM 1389 C CA . GLU A 1 180 ? -24.164 12.989 12.742 1.00 63.91 180 GLU A CA 1
ATOM 1390 C C . GLU A 1 180 ? -23.249 11.900 12.171 1.00 63.91 180 GLU A C 1
ATOM 1392 O O . GLU A 1 180 ? -22.046 11.923 12.446 1.00 63.91 180 GLU A O 1
ATOM 1397 N N . PRO A 1 181 ? -23.788 10.902 11.450 1.00 58.72 181 PRO A N 1
ATOM 1398 C CA . PRO A 1 181 ? -22.943 9.932 10.786 1.00 58.72 181 PRO A CA 1
ATOM 1399 C C . PRO A 1 181 ? -22.082 10.691 9.779 1.00 58.72 181 PRO A C 1
ATOM 1401 O O . PRO A 1 181 ? -22.590 11.246 8.805 1.00 58.72 181 PRO A O 1
ATOM 1404 N N . GLU A 1 182 ? -20.779 10.730 10.040 1.00 58.84 182 GLU A N 1
ATOM 1405 C CA . GLU A 1 182 ? -19.792 11.189 9.078 1.00 58.84 182 GLU A CA 1
ATOM 1406 C C . GLU A 1 182 ? -19.962 10.351 7.809 1.00 58.84 182 GLU A C 1
ATOM 1408 O O . GLU A 1 182 ? -19.644 9.162 7.778 1.00 58.84 182 GLU A O 1
ATOM 1413 N N . ALA A 1 183 ? -20.489 10.973 6.757 1.00 60.69 183 ALA A N 1
ATOM 1414 C CA . ALA A 1 183 ? -20.555 10.387 5.428 1.00 60.69 183 ALA A CA 1
ATOM 1415 C C . ALA A 1 183 ? -19.549 11.051 4.467 1.00 60.69 183 ALA A C 1
ATOM 1417 O O . ALA A 1 183 ? -19.964 11.530 3.411 1.00 60.69 183 ALA A O 1
ATOM 1418 N N . PRO A 1 184 ? -18.239 11.155 4.782 1.00 66.50 184 PRO A N 1
ATOM 1419 C CA . PRO A 1 184 ? -17.273 11.448 3.744 1.00 66.50 184 PRO A CA 1
ATOM 1420 C C . PRO A 1 184 ? -17.041 10.173 2.936 1.00 66.50 184 PRO A C 1
ATOM 1422 O O . PRO A 1 184 ? -16.710 9.120 3.487 1.00 66.50 184 PRO A O 1
ATOM 1425 N N . ASP A 1 185 ? -17.176 10.271 1.618 1.00 73.88 185 ASP A N 1
ATOM 1426 C CA . ASP A 1 185 ? -16.681 9.213 0.750 1.00 73.88 185 ASP A CA 1
ATOM 1427 C C . ASP A 1 185 ? -15.179 9.022 0.984 1.00 73.88 185 ASP A C 1
ATOM 1429 O O . ASP A 1 185 ? -14.389 9.972 1.109 1.00 73.88 185 ASP A O 1
ATOM 1433 N N . LEU A 1 186 ? -14.797 7.754 1.092 1.00 79.81 186 LEU A N 1
ATOM 1434 C CA . LEU A 1 186 ? -13.482 7.355 1.562 1.00 79.81 186 LEU A CA 1
ATOM 1435 C C . LEU A 1 186 ? -12.497 7.270 0.399 1.00 79.81 186 LEU A C 1
ATOM 1437 O O . LEU A 1 186 ? -12.611 6.404 -0.472 1.00 79.81 186 LEU A O 1
ATOM 1441 N N . PHE A 1 187 ? -11.480 8.127 0.435 1.00 86.44 187 PHE A N 1
ATOM 1442 C CA . PHE A 1 187 ? -10.357 8.076 -0.488 1.00 86.44 187 PHE A CA 1
ATOM 1443 C C . PHE A 1 187 ? -9.041 8.267 0.262 1.00 86.44 187 PHE A C 1
ATOM 1445 O O . PHE A 1 187 ? -8.857 9.248 0.988 1.00 86.44 187 PHE A O 1
ATOM 1452 N N . TYR A 1 188 ? -8.122 7.321 0.067 1.00 89.25 188 TYR A N 1
ATOM 1453 C CA . TYR A 1 188 ? -6.804 7.325 0.695 1.00 89.25 188 TYR A CA 1
ATOM 1454 C C . TYR A 1 188 ? -5.714 7.033 -0.332 1.00 89.25 188 TYR A C 1
ATOM 1456 O O . TYR A 1 188 ? -5.773 6.043 -1.058 1.00 89.25 188 TYR A O 1
ATOM 1464 N N . ILE A 1 189 ? -4.667 7.851 -0.324 1.00 91.50 189 ILE A N 1
ATOM 1465 C CA . ILE A 1 189 ? -3.403 7.574 -0.999 1.00 91.50 189 ILE A CA 1
ATOM 1466 C C . ILE A 1 189 ? -2.352 7.345 0.082 1.00 91.50 189 ILE A C 1
ATOM 1468 O O . ILE A 1 189 ? -1.977 8.264 0.811 1.00 91.50 189 ILE A O 1
ATOM 1472 N N . LEU A 1 190 ? -1.855 6.115 0.159 1.00 92.44 190 LEU A N 1
ATOM 1473 C CA . LEU A 1 190 ? -0.757 5.739 1.037 1.00 92.44 190 LEU A CA 1
ATOM 1474 C C . LEU A 1 190 ? 0.502 5.590 0.194 1.00 92.44 190 LEU A C 1
ATOM 1476 O O . LEU A 1 190 ? 0.595 4.711 -0.667 1.00 92.44 190 LEU A O 1
ATOM 1480 N N . ARG A 1 191 ? 1.489 6.447 0.439 1.00 91.38 191 ARG A N 1
ATOM 1481 C CA . ARG A 1 191 ? 2.831 6.285 -0.116 1.00 91.38 191 ARG A CA 1
ATOM 1482 C C . ARG A 1 191 ? 3.659 5.504 0.876 1.00 91.38 191 ARG A C 1
ATOM 1484 O O . ARG A 1 191 ? 3.766 5.853 2.050 1.00 91.38 191 ARG A O 1
ATOM 1491 N N . ILE A 1 192 ? 4.234 4.434 0.372 1.00 91.81 192 ILE A N 1
ATOM 1492 C CA . ILE A 1 192 ? 4.880 3.413 1.165 1.00 91.81 192 ILE A CA 1
ATOM 1493 C C . ILE A 1 192 ? 6.354 3.365 0.758 1.00 91.81 192 ILE A C 1
ATOM 1495 O O . ILE A 1 192 ? 6.722 3.691 -0.382 1.00 91.81 192 ILE A O 1
ATOM 1499 N N . ASP A 1 193 ? 7.217 3.001 1.698 1.00 86.94 193 ASP A N 1
ATOM 1500 C CA . ASP A 1 193 ? 8.633 2.814 1.447 1.00 86.94 193 ASP A CA 1
ATOM 1501 C C . ASP A 1 193 ? 8.902 1.872 0.262 1.00 86.94 193 ASP A C 1
ATOM 1503 O O . ASP A 1 193 ? 8.121 1.008 -0.148 1.00 86.94 193 ASP A O 1
ATOM 1507 N N . GLY A 1 194 ? 10.020 2.145 -0.406 1.00 81.12 194 GLY A N 1
ATOM 1508 C CA . GLY A 1 194 ? 10.353 1.474 -1.650 1.00 81.12 194 GLY A CA 1
ATOM 1509 C C . GLY A 1 194 ? 9.593 1.977 -2.889 1.00 81.12 194 GLY A C 1
ATOM 1510 O O . GLY A 1 194 ? 9.700 1.370 -3.961 1.00 81.12 194 GLY A O 1
ATOM 1511 N N . GLY A 1 195 ? 8.867 3.091 -2.789 1.00 84.12 195 GLY A N 1
ATOM 1512 C CA . GLY A 1 195 ? 8.251 3.748 -3.945 1.00 84.12 195 GLY A CA 1
ATOM 1513 C C . GLY A 1 195 ? 7.041 2.991 -4.482 1.00 84.12 195 GLY A C 1
ATOM 1514 O O . GLY A 1 195 ? 6.853 2.916 -5.698 1.00 84.12 195 GLY A O 1
ATOM 1515 N N . LEU A 1 196 ? 6.271 2.384 -3.577 1.00 88.50 196 LEU A N 1
ATOM 1516 C CA . LEU A 1 196 ? 4.939 1.866 -3.860 1.00 88.50 196 LEU A CA 1
ATOM 1517 C C . LEU A 1 196 ? 3.895 2.873 -3.385 1.00 88.50 196 LEU A C 1
ATOM 1519 O O . LEU A 1 196 ? 4.096 3.609 -2.418 1.00 88.50 196 LEU A O 1
ATOM 1523 N N . THR A 1 197 ? 2.773 2.909 -4.087 1.00 90.94 197 THR A N 1
ATOM 1524 C CA . THR A 1 197 ? 1.647 3.773 -3.746 1.00 90.94 197 THR A CA 1
ATOM 1525 C C . THR A 1 197 ? 0.394 2.924 -3.775 1.00 90.94 197 THR A C 1
ATOM 1527 O O . THR A 1 197 ? 0.129 2.257 -4.776 1.00 90.94 197 THR A O 1
ATOM 1530 N N . LEU A 1 198 ? -0.344 2.927 -2.670 1.00 91.56 198 LEU A N 1
ATOM 1531 C CA . LEU A 1 198 ? -1.667 2.332 -2.585 1.00 91.56 198 LEU A CA 1
ATOM 1532 C C . LEU A 1 198 ? -2.700 3.440 -2.703 1.00 91.56 198 LEU A C 1
ATOM 1534 O O . LEU A 1 198 ? -2.635 4.435 -1.988 1.00 91.56 198 LEU A O 1
ATOM 1538 N N . ASP A 1 199 ? -3.641 3.240 -3.610 1.00 91.94 199 ASP A N 1
ATOM 1539 C CA . ASP A 1 199 ? -4.786 4.110 -3.825 1.00 91.94 199 ASP A CA 1
ATOM 1540 C C . ASP A 1 199 ? -6.026 3.291 -3.450 1.00 91.94 199 ASP A C 1
ATOM 1542 O O . ASP A 1 199 ? -6.357 2.307 -4.116 1.00 91.94 199 ASP A O 1
ATOM 1546 N N . LEU A 1 200 ? -6.624 3.625 -2.308 1.00 90.69 200 LEU A N 1
ATOM 1547 C CA . LEU A 1 200 ? -7.770 2.931 -1.732 1.00 90.69 200 LEU A CA 1
ATOM 1548 C C . LEU A 1 200 ? -9.010 3.784 -1.968 1.00 90.69 200 LEU A C 1
ATOM 1550 O O . LEU A 1 200 ? -9.069 4.938 -1.536 1.00 90.69 200 LEU A O 1
ATOM 1554 N N . ARG A 1 201 ? -10.005 3.192 -2.631 1.00 88.75 201 ARG A N 1
ATOM 1555 C CA . ARG A 1 201 ? -11.252 3.867 -2.983 1.00 88.75 201 ARG A CA 1
ATOM 1556 C C . ARG A 1 201 ? -12.447 3.041 -2.579 1.00 88.75 201 ARG A C 1
ATOM 1558 O O . ARG A 1 201 ? -12.429 1.811 -2.667 1.00 88.75 201 ARG A O 1
ATOM 1565 N N . GLN A 1 202 ? -13.488 3.751 -2.187 1.00 87.44 202 GLN A N 1
ATOM 1566 C CA . GLN A 1 202 ? -14.817 3.191 -2.108 1.00 87.44 202 GLN A CA 1
ATOM 1567 C C . GLN A 1 202 ? -15.362 2.892 -3.516 1.00 87.44 202 GLN A C 1
ATOM 1569 O O . GLN A 1 202 ? -14.903 3.449 -4.514 1.00 87.44 202 GLN A O 1
ATOM 1574 N N . ILE A 1 203 ? -16.286 1.939 -3.597 1.00 86.00 203 ILE A N 1
ATOM 1575 C CA . ILE A 1 203 ? -16.831 1.447 -4.870 1.00 86.00 203 ILE A CA 1
ATOM 1576 C C . ILE A 1 203 ? -18.129 2.155 -5.201 1.00 86.00 203 ILE A C 1
ATOM 1578 O O . ILE A 1 203 ? -18.421 2.403 -6.371 1.00 86.00 203 ILE A O 1
ATOM 1582 N N . GLU A 1 204 ? -18.897 2.493 -4.169 1.00 83.81 204 GLU A N 1
ATOM 1583 C CA . GLU A 1 204 ? -20.020 3.392 -4.313 1.00 83.81 204 GLU A CA 1
ATOM 1584 C C . GLU A 1 204 ? -19.528 4.732 -4.882 1.00 83.81 204 GLU A C 1
ATOM 1586 O O . GLU A 1 204 ? -18.479 5.237 -4.467 1.00 83.81 204 GLU A O 1
ATOM 1591 N N . PRO A 1 205 ? -20.245 5.291 -5.872 1.00 77.88 205 PRO A N 1
ATOM 1592 C CA . PRO A 1 205 ? -19.850 6.545 -6.482 1.00 77.88 205 PRO A CA 1
ATOM 1593 C C . PRO A 1 205 ? -19.876 7.649 -5.420 1.00 77.88 205 PRO A C 1
ATOM 1595 O O . PRO A 1 205 ? -20.891 7.785 -4.731 1.00 77.88 205 PRO A O 1
ATOM 1598 N N . PRO A 1 206 ? -18.800 8.445 -5.306 1.00 79.25 206 PRO A N 1
ATOM 1599 C CA . PRO A 1 206 ? -18.748 9.492 -4.308 1.00 79.25 206 PRO A CA 1
ATOM 1600 C C . PRO A 1 206 ? -19.785 10.577 -4.602 1.00 79.25 206 PRO A C 1
ATOM 1602 O O . PRO A 1 206 ? -20.086 10.882 -5.763 1.00 79.25 206 PRO A O 1
ATOM 1605 N N . ALA A 1 207 ? 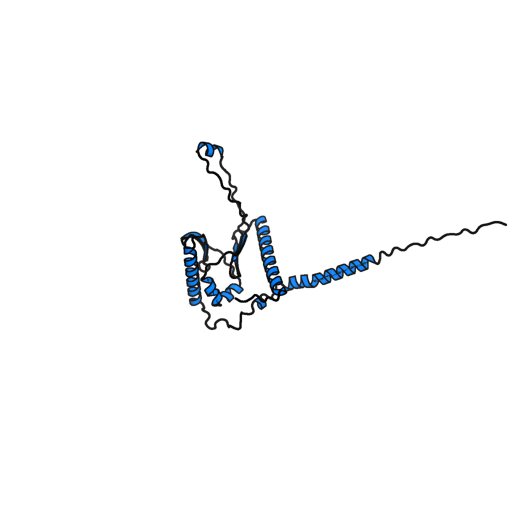-20.284 11.211 -3.548 1.00 81.62 207 ALA A N 1
ATOM 1606 C CA . ALA A 1 207 ? -20.994 12.472 -3.631 1.00 81.62 207 ALA A CA 1
ATOM 1607 C C . ALA A 1 207 ? -20.134 13.520 -4.361 1.00 81.62 207 ALA A C 1
ATOM 1609 O O . ALA A 1 207 ? -18.901 13.518 -4.298 1.00 81.62 207 ALA A O 1
ATOM 1610 N N . GLU A 1 208 ? -20.781 14.463 -5.050 1.00 80.31 208 GLU A N 1
ATOM 1611 C CA . GLU A 1 208 ? -20.086 15.443 -5.901 1.00 80.31 208 GLU A CA 1
ATOM 1612 C C . GLU A 1 208 ? -19.008 16.242 -5.147 1.00 80.31 208 GLU A C 1
ATOM 1614 O O . GLU A 1 208 ? -17.932 16.507 -5.688 1.00 80.31 208 GLU A O 1
ATOM 1619 N N . ALA A 1 209 ? -19.265 16.571 -3.877 1.00 74.94 209 ALA A N 1
ATOM 1620 C CA . ALA A 1 209 ? -18.314 17.269 -3.017 1.00 74.94 209 ALA A CA 1
ATOM 1621 C C . ALA A 1 209 ? -17.050 16.436 -2.737 1.00 74.94 209 ALA A C 1
ATOM 1623 O O . ALA A 1 209 ? -15.936 16.963 -2.786 1.00 74.94 209 ALA A O 1
ATOM 1624 N N . ALA A 1 210 ? -17.201 15.133 -2.492 1.00 76.88 210 ALA A N 1
ATOM 1625 C CA . ALA A 1 210 ? -16.070 14.251 -2.235 1.00 76.88 210 ALA A CA 1
ATOM 1626 C C . ALA A 1 210 ? -15.272 13.958 -3.509 1.00 76.88 210 ALA A C 1
ATOM 1628 O O . ALA A 1 210 ? -14.047 13.873 -3.455 1.00 76.88 210 ALA A O 1
ATOM 1629 N N . LYS A 1 211 ? -15.934 13.916 -4.670 1.00 82.19 211 LYS A N 1
ATOM 1630 C CA . LYS A 1 211 ? -15.258 13.808 -5.968 1.00 82.19 211 LYS A CA 1
ATOM 1631 C C . LYS A 1 211 ? -14.320 14.991 -6.232 1.00 82.19 211 LYS A C 1
ATOM 1633 O O . LYS A 1 211 ? -13.181 14.795 -6.644 1.00 82.19 211 LYS A O 1
ATOM 1638 N N . ALA A 1 212 ? -14.767 16.218 -5.956 1.00 83.19 212 ALA A N 1
ATOM 1639 C CA . ALA A 1 212 ? -13.920 17.404 -6.102 1.00 83.19 212 ALA A CA 1
ATOM 1640 C C . ALA A 1 212 ? -12.697 17.357 -5.167 1.00 83.19 212 ALA A C 1
ATOM 1642 O O . ALA A 1 212 ? -11.588 17.735 -5.561 1.00 83.19 212 ALA A O 1
ATOM 1643 N N . LEU A 1 213 ? -12.883 16.856 -3.941 1.00 82.56 213 LEU A N 1
ATOM 1644 C CA . LEU A 1 213 ? -11.795 16.660 -2.987 1.00 82.56 213 LEU A CA 1
ATOM 1645 C C . LEU A 1 213 ? -10.816 15.578 -3.469 1.00 82.56 213 LEU A C 1
ATOM 1647 O O . LEU A 1 213 ? -9.609 15.824 -3.482 1.00 82.56 213 LEU A O 1
ATOM 1651 N N . GLU A 1 214 ? -11.314 14.434 -3.939 1.00 84.75 214 GLU A N 1
ATOM 1652 C CA . GLU A 1 214 ? -10.511 13.367 -4.547 1.00 84.75 214 GLU A CA 1
ATOM 1653 C C . GLU A 1 214 ? -9.656 13.902 -5.707 1.00 84.75 214 GLU A C 1
ATOM 1655 O O . GLU A 1 214 ? -8.436 13.709 -5.733 1.00 84.75 214 GLU A O 1
ATOM 1660 N N . ASP A 1 215 ? -10.271 14.626 -6.644 1.00 85.62 215 ASP A N 1
ATOM 1661 C CA . ASP A 1 215 ? -9.583 15.213 -7.795 1.00 85.62 215 ASP A CA 1
ATOM 1662 C C . ASP A 1 215 ? -8.486 16.195 -7.355 1.00 85.62 215 ASP A C 1
ATOM 1664 O O . ASP A 1 215 ? -7.381 16.201 -7.913 1.00 85.62 215 ASP A O 1
ATOM 1668 N N . SER A 1 216 ? -8.744 16.984 -6.306 1.00 84.69 216 SER A N 1
ATOM 1669 C CA . SER A 1 216 ? -7.762 17.914 -5.740 1.00 84.69 216 SER A CA 1
ATOM 1670 C C . SER A 1 216 ? -6.561 17.195 -5.109 1.00 84.69 216 SER A C 1
ATOM 1672 O O . SER A 1 216 ? -5.413 17.589 -5.347 1.00 84.69 216 SER A O 1
ATOM 1674 N N . LEU A 1 217 ? -6.795 16.097 -4.380 1.00 85.25 217 LEU A N 1
ATOM 1675 C CA . LEU A 1 217 ? -5.747 15.280 -3.765 1.00 85.25 217 LEU A CA 1
ATOM 1676 C C . LEU A 1 217 ? -4.905 14.578 -4.831 1.00 85.25 217 LEU A C 1
ATOM 1678 O O . LEU A 1 217 ? -3.673 14.581 -4.764 1.00 85.25 217 LEU A O 1
ATOM 1682 N N . ARG A 1 218 ? -5.545 14.044 -5.875 1.00 85.25 218 ARG A N 1
ATOM 1683 C CA . ARG A 1 218 ? -4.846 13.459 -7.028 1.00 85.25 218 ARG A CA 1
ATOM 1684 C C . ARG A 1 218 ? -4.000 14.485 -7.756 1.00 85.25 218 ARG A C 1
ATOM 1686 O O . ARG A 1 218 ? -2.866 14.189 -8.130 1.00 85.25 218 ARG A O 1
ATOM 1693 N N . TRP A 1 219 ? -4.528 15.686 -7.963 1.00 84.12 219 TRP A N 1
ATOM 1694 C CA . TRP A 1 219 ? -3.780 16.776 -8.575 1.00 84.12 219 TRP A CA 1
ATOM 1695 C C . TRP A 1 219 ? -2.560 17.167 -7.736 1.00 84.12 219 TRP A C 1
ATOM 1697 O O . TRP A 1 219 ? -1.464 17.320 -8.280 1.00 84.12 219 TRP A O 1
ATOM 1707 N N . HIS A 1 220 ? -2.719 17.264 -6.414 1.00 83.06 220 HIS A N 1
ATOM 1708 C CA . HIS A 1 220 ? -1.617 17.532 -5.495 1.00 83.06 220 HIS A CA 1
ATOM 1709 C C . HIS A 1 220 ? -0.547 16.430 -5.549 1.00 83.06 220 HIS A C 1
ATOM 1711 O O . HIS A 1 220 ? 0.644 16.716 -5.700 1.00 83.06 220 HIS A O 1
ATOM 1717 N N . SER A 1 221 ? -0.973 15.166 -5.532 1.00 82.25 221 SER A N 1
ATOM 1718 C CA . SER A 1 221 ? -0.089 14.004 -5.659 1.00 82.25 221 SER A CA 1
ATOM 1719 C C . SER A 1 221 ? 0.704 14.029 -6.975 1.00 82.25 221 SER A C 1
ATOM 1721 O O . SER A 1 221 ? 1.933 13.965 -6.973 1.00 82.25 221 SER A O 1
ATOM 1723 N N . ARG A 1 222 ? 0.031 14.275 -8.107 1.00 83.69 222 ARG A N 1
ATOM 1724 C CA . ARG A 1 222 ? 0.683 14.382 -9.423 1.00 83.69 222 ARG A CA 1
ATOM 1725 C C . ARG A 1 222 ? 1.663 15.548 -9.506 1.00 83.69 222 ARG A C 1
ATOM 1727 O O . ARG A 1 222 ? 2.716 15.417 -10.125 1.00 83.69 222 ARG A O 1
ATOM 1734 N N . ARG A 1 223 ? 1.343 16.696 -8.899 1.00 82.88 223 ARG A N 1
ATOM 1735 C CA . ARG A 1 223 ? 2.246 17.858 -8.882 1.00 82.88 223 ARG A CA 1
ATOM 1736 C C . ARG A 1 223 ? 3.495 17.594 -8.062 1.00 82.88 223 ARG A C 1
ATOM 1738 O O . ARG A 1 223 ? 4.577 17.953 -8.514 1.00 82.88 223 ARG A O 1
ATOM 1745 N N . THR A 1 224 ? 3.359 16.978 -6.890 1.00 79.12 224 THR A N 1
ATOM 1746 C CA . THR A 1 224 ? 4.517 16.634 -6.053 1.00 79.12 224 THR A CA 1
ATOM 1747 C C . THR A 1 224 ? 5.419 15.622 -6.759 1.00 79.12 224 THR A C 1
ATOM 1749 O O . THR A 1 224 ? 6.634 15.812 -6.801 1.00 79.12 224 THR A O 1
ATOM 1752 N N . GLU A 1 225 ? 4.839 14.626 -7.431 1.00 79.44 225 GLU A N 1
ATOM 1753 C CA . GLU A 1 225 ? 5.578 13.667 -8.259 1.00 79.44 225 GLU A CA 1
ATOM 1754 C C . GLU A 1 225 ? 6.297 14.345 -9.424 1.00 79.44 225 GLU A C 1
ATOM 1756 O O . GLU A 1 225 ? 7.514 14.203 -9.553 1.00 79.44 225 GLU A O 1
ATOM 1761 N N . ALA A 1 226 ? 5.584 15.141 -10.225 1.00 80.12 226 ALA A N 1
ATOM 1762 C CA . ALA A 1 226 ? 6.158 15.863 -11.356 1.00 80.12 226 ALA A CA 1
ATOM 1763 C C . ALA A 1 226 ? 7.281 16.812 -10.918 1.00 80.12 226 ALA A C 1
ATOM 1765 O O . ALA A 1 226 ? 8.326 16.879 -11.565 1.00 80.12 226 ALA A O 1
ATOM 1766 N N . TRP A 1 227 ? 7.097 17.512 -9.797 1.00 75.62 227 TRP A N 1
ATOM 1767 C CA . TRP A 1 227 ? 8.102 18.425 -9.269 1.00 75.62 227 TRP A CA 1
ATOM 1768 C C . TRP A 1 227 ? 9.324 17.675 -8.740 1.00 75.62 227 TRP A C 1
ATOM 1770 O O . TRP A 1 227 ? 10.445 18.063 -9.048 1.00 75.62 227 TRP A O 1
ATOM 1780 N N . SER A 1 228 ? 9.132 16.555 -8.037 1.00 76.12 228 SER A N 1
ATOM 1781 C CA . SER A 1 228 ? 10.242 15.707 -7.582 1.00 76.12 228 SER A CA 1
ATOM 1782 C C . SER A 1 228 ? 11.017 15.061 -8.740 1.00 76.12 228 SER A C 1
ATOM 1784 O O . SER A 1 228 ? 12.235 14.909 -8.670 1.00 76.12 228 SER A O 1
ATOM 1786 N N . ALA A 1 229 ? 10.336 14.702 -9.832 1.00 76.06 229 ALA A N 1
ATOM 1787 C CA . ALA A 1 229 ? 10.974 14.196 -11.042 1.00 76.06 229 ALA A CA 1
ATOM 1788 C C . ALA A 1 229 ? 11.770 15.303 -11.746 1.00 76.06 229 ALA A C 1
ATOM 1790 O O . ALA A 1 229 ? 12.907 15.084 -12.166 1.00 76.06 229 ALA A O 1
ATOM 1791 N N . PHE A 1 230 ? 11.197 16.505 -11.822 1.00 76.56 230 PHE A N 1
ATOM 1792 C CA . PHE A 1 230 ? 11.854 17.674 -12.387 1.00 76.56 230 PHE A CA 1
ATOM 1793 C C . PHE A 1 230 ? 13.099 18.074 -11.590 1.00 76.56 230 PHE A C 1
ATOM 1795 O O . PHE A 1 230 ? 14.154 18.272 -12.187 1.00 76.56 230 PHE A O 1
ATOM 1802 N N . THR A 1 231 ? 13.025 18.150 -10.258 1.00 76.69 231 THR A N 1
ATOM 1803 C CA . THR A 1 231 ? 14.179 18.518 -9.422 1.00 76.69 231 THR A CA 1
ATOM 1804 C C . THR A 1 231 ? 15.313 17.507 -9.545 1.00 76.69 231 THR A C 1
ATOM 1806 O O . THR A 1 231 ? 16.459 17.919 -9.715 1.00 76.69 231 THR A O 1
ATOM 1809 N N . LYS A 1 232 ? 15.009 16.202 -9.571 1.00 75.44 232 LYS A N 1
ATOM 1810 C CA . LYS A 1 232 ? 16.003 15.146 -9.841 1.00 75.44 232 LYS A CA 1
ATOM 1811 C C . LYS A 1 232 ? 16.667 15.316 -11.209 1.00 75.44 232 LYS A C 1
ATOM 1813 O O . LYS A 1 232 ? 17.889 15.226 -11.322 1.00 75.44 232 LYS A O 1
ATOM 1818 N N . LEU A 1 233 ? 15.877 15.633 -12.237 1.00 76.62 233 LEU A N 1
ATOM 1819 C CA . LEU A 1 233 ? 16.376 15.872 -13.592 1.00 76.62 233 LEU A CA 1
ATOM 1820 C C . LEU A 1 233 ? 17.278 17.115 -13.660 1.00 76.62 233 LEU A C 1
ATOM 1822 O O . LEU A 1 233 ? 18.364 17.054 -14.234 1.00 76.62 233 LEU A O 1
ATOM 1826 N N . VAL A 1 234 ? 16.871 18.222 -13.031 1.00 78.69 234 VAL A N 1
ATOM 1827 C CA . VAL A 1 234 ? 17.650 19.473 -12.958 1.00 78.69 234 VAL A CA 1
ATOM 1828 C C . VAL A 1 234 ? 18.963 19.273 -12.211 1.00 78.69 234 VAL A C 1
ATOM 1830 O O . VAL A 1 234 ? 20.000 19.770 -12.644 1.00 78.69 234 VAL A O 1
ATOM 1833 N N . GLN A 1 235 ? 18.947 18.504 -11.123 1.00 79.44 235 GLN A N 1
ATOM 1834 C CA . GLN A 1 235 ? 20.146 18.211 -10.341 1.00 79.44 235 GLN A CA 1
ATOM 1835 C C . GLN A 1 235 ? 21.119 17.269 -11.063 1.00 79.44 235 GLN A C 1
ATOM 1837 O O . GLN A 1 235 ? 22.184 16.983 -10.520 1.00 79.44 235 GLN A O 1
ATOM 1842 N N . ARG A 1 236 ? 20.772 16.758 -12.260 1.00 69.44 236 ARG A N 1
ATOM 1843 C CA . ARG A 1 236 ? 21.491 15.673 -12.960 1.00 69.44 236 ARG A CA 1
ATOM 1844 C C . ARG A 1 236 ? 21.776 14.469 -12.060 1.00 69.44 236 ARG A C 1
ATOM 1846 O O . ARG A 1 236 ? 22.606 13.625 -12.391 1.00 69.44 236 ARG A O 1
ATOM 1853 N N . GLN A 1 237 ? 21.063 14.373 -10.942 1.00 53.88 237 GLN A N 1
ATOM 1854 C CA . GLN A 1 237 ? 21.034 13.190 -10.123 1.00 53.88 237 GLN A CA 1
ATOM 1855 C C . GLN A 1 237 ? 20.125 12.228 -10.870 1.00 53.88 237 GLN A C 1
ATOM 1857 O O . GLN A 1 237 ? 18.909 12.191 -10.680 1.00 53.88 237 GLN A O 1
ATOM 1862 N N . LEU A 1 238 ? 20.739 11.446 -11.762 1.00 56.34 238 LEU A N 1
ATOM 1863 C CA . LEU A 1 238 ? 20.243 10.098 -11.993 1.00 56.34 238 LEU A CA 1
ATOM 1864 C C . LEU A 1 238 ? 20.010 9.511 -10.595 1.00 56.34 238 LEU A C 1
ATOM 1866 O O . LEU A 1 238 ? 20.914 9.632 -9.762 1.00 56.34 238 LEU A O 1
ATOM 1870 N N . PRO A 1 239 ? 18.796 9.021 -10.289 1.00 40.16 239 PRO A N 1
ATOM 1871 C CA . PRO A 1 239 ? 18.470 8.560 -8.949 1.00 40.16 239 PRO A CA 1
ATOM 1872 C C . PRO A 1 239 ? 19.582 7.621 -8.492 1.00 40.16 239 PRO A C 1
ATOM 1874 O O . PRO A 1 239 ? 19.861 6.640 -9.178 1.00 40.16 239 PRO A O 1
ATOM 1877 N N . ALA A 1 240 ? 20.269 7.989 -7.405 1.00 36.34 240 ALA A N 1
ATOM 1878 C CA . ALA A 1 240 ? 21.349 7.182 -6.867 1.00 36.34 240 ALA A CA 1
ATOM 1879 C C . ALA A 1 240 ? 20.778 5.787 -6.611 1.00 36.34 240 ALA A C 1
ATOM 1881 O O . ALA A 1 240 ? 19.814 5.644 -5.859 1.00 36.34 240 ALA A O 1
ATOM 1882 N N . HIS A 1 241 ? 21.314 4.802 -7.325 1.00 36.91 241 HIS A N 1
ATOM 1883 C CA . HIS A 1 241 ? 21.038 3.396 -7.096 1.00 36.91 241 HIS A CA 1
ATOM 1884 C C . HIS A 1 241 ? 21.603 3.036 -5.710 1.00 36.91 241 HIS A C 1
ATOM 1886 O O . HIS A 1 241 ? 22.812 3.194 -5.528 1.00 36.91 241 HIS A O 1
ATOM 1892 N N . PRO A 1 242 ? 20.789 2.630 -4.719 1.00 37.00 242 PRO A N 1
ATOM 1893 C CA . PRO A 1 242 ? 21.235 1.645 -3.745 1.00 37.00 242 PRO A CA 1
ATOM 1894 C C . PRO A 1 242 ? 21.280 0.255 -4.387 1.00 37.00 242 PRO A C 1
ATOM 1896 O O . PRO A 1 242 ? 20.407 -0.024 -5.245 1.00 37.00 242 PRO A O 1
#